Protein AF-0000000070746312 (afdb_homodimer)

Sequence (312 aa):
YSYKDELLARIMAKLHENNPELTDRKRHTMKPPQLMRVGTKKTLWVNFQEICQMMHRSPEHVLQFTLAELGTEGSIDGNQRLVIRGRYVPKYIESLLRKYITEYVSCQMCRSPNTTLTRDSVSRLYFVHCQDCGSSRSVAAIRSGFHAATRADRRAYSYKDELLARIMAKLHENNPELTDRKRHTMKPPQLMRVGTKKTLWVNFQEICQMMHRSPEHVLQFTLAELGTEGSIDGNQRLVIRGRYVPKYIESLLRKYITEYVSCQMCRSPNTTLTRDSVSRLYFVHCQDCGSSRSVAAIRSGFHAATRADRRA

Nearest PDB structures (foldseek):
  8ppl-assembly1_Is  TM=7.840E-01  e=1.579E-18  Homo sapiens
  6zp4-assembly1_4  TM=8.444E-01  e=9.970E-16  Homo sapiens
  8pj1-assembly1_s  TM=7.836E-01  e=1.935E-15  Homo sapiens
  7a09-assembly1_4  TM=8.400E-01  e=2.261E-13  Homo sapiens
  6sw9-assembly1_8  TM=8.353E-01  e=2.609E-10  Saccharolobus solfataricus P2

InterPro domains:
  IPR002735 Translation initiation factor IF2/IF5 domain [PF01873] (23-135)
  IPR002735 Translation initiation factor IF2/IF5 domain [SM00653] (25-136)
  IPR016189 Translation initiation factor IF2/IF5, N-terminal [SSF100966] (5-107)
  IPR016190 Translation initiation factor IF2/IF5, zinc-binding [SSF75689] (104-141)
  IPR045196 Translation initiation factor IF2/IF5 [PTHR23001] (5-150)

Secondary structure (DSSP, 8-state):
--HHHHHHHHHHHHHHHHSGGGG------PPPPPEEEETTTEEEETTHHHHHHHHT--HHHHHHHHHHHHT--EEE-TTSPEEEES---HHHHHHHHHHHIIIIIS-TTT--S-EEEEE-TTT--EEEEETTT--EEEE-----------HHHHH-/-HHHHHHHHHHHHHHHHHSGGGG------PPPPPEEEETTTEEEETTHHHHHHHHT--HHHHHHHHHHHHT--EEE-TTSPEEEES---HHHHHHHHHHHIIIIIS-TTT--S-EEEEE-TTT--EEEEETTT--EEEE-----------HHHHH-

Radius of gyration: 25.33 Å; Cα contacts (8 Å, |Δi|>4): 454; chains: 2; bounding box: 38×95×46 Å

Foldseek 3Di:
DPPVVVVVVVVVVVLCVVVVVLPVPPPPDQDFFDWDDDPDWKIKGQCLVVRCVVLVHDSVQVQLQVCLVVVWDWDQDPNRIIMTTGDDDRVVVRVSVVVCCVQAAADPNRRDSQWHWDQDPPVRWIKIAHPPPGDIDTGDDRDRPPPPCPPVNVVD/DVVVVVVVVVVVVVLCVVVVVLPVPPPPDQDFFDWDDDPDWKIKGQCLVVRCVVLVHDSVQLQLQVCLVVVFDWDQDPNRIIMTTGDDDRVVVRVSVVVCCVQAAADPNSRDRQWHWDQDPPVRWIKIAHPPPGDIDTGDDRDRPDPPCPPVNVVD

Structure (mmCIF, N/CA/C/O backbone):
data_AF-0000000070746312-model_v1
#
loop_
_entity.id
_entity.type
_entity.pdbx_description
1 polymer 'Translation initiation factor IF2/IF5 domain-containing protein'
#
loop_
_atom_site.group_PDB
_atom_site.id
_atom_site.type_symbol
_atom_site.label_atom_id
_atom_site.label_alt_id
_atom_site.label_comp_id
_atom_site.label_asym_id
_atom_site.label_entity_id
_atom_site.label_seq_id
_atom_site.pdbx_PDB_ins_code
_atom_site.Cartn_x
_atom_site.Cartn_y
_atom_site.Cartn_z
_atom_site.occupancy
_atom_site.B_iso_or_equiv
_atom_site.auth_seq_id
_atom_site.auth_comp_id
_atom_site.auth_asym_id
_atom_site.auth_atom_id
_atom_site.pdbx_PDB_model_num
ATOM 1 N N . TYR A 1 1 ? -21.625 -11.344 -8.281 1 33 1 TYR A N 1
ATOM 2 C CA . TYR A 1 1 ? -20.484 -11.156 -9.164 1 33 1 TYR A CA 1
ATOM 3 C C . TYR A 1 1 ? -20.094 -9.688 -9.25 1 33 1 TYR A C 1
ATOM 5 O O . TYR A 1 1 ? -18.984 -9.359 -9.672 1 33 1 TYR A O 1
ATOM 13 N N . SER A 1 2 ? -21.109 -8.711 -9.18 1 38.47 2 SER A N 1
ATOM 14 C CA . SER A 1 2 ? -21.172 -7.305 -9.578 1 38.47 2 SER A CA 1
ATOM 15 C C . SER A 1 2 ? -20.547 -6.402 -8.531 1 38.47 2 SER A C 1
ATOM 17 O O . SER A 1 2 ? -19.906 -5.398 -8.867 1 38.47 2 SER A O 1
ATOM 19 N N . TYR A 1 3 ? -20.859 -6.758 -7.344 1 38.38 3 TYR A N 1
ATOM 20 C CA . TYR A 1 3 ? -20.562 -5.824 -6.262 1 38.38 3 TYR A CA 1
ATOM 21 C C . TYR A 1 3 ? -19.062 -5.676 -6.066 1 38.38 3 TYR A C 1
ATOM 23 O O . TYR A 1 3 ? -18.562 -4.566 -5.859 1 38.38 3 TYR A O 1
ATOM 31 N N . LYS A 1 4 ? -18.344 -6.793 -6.18 1 39.34 4 LYS A N 1
ATOM 32 C CA . LYS A 1 4 ? -16.891 -6.738 -6.047 1 39.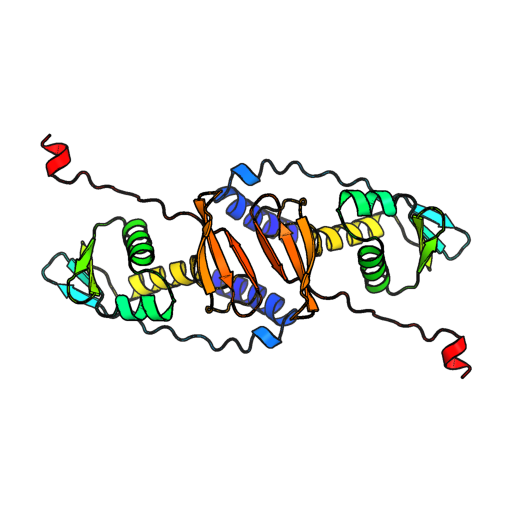34 4 LYS A CA 1
ATOM 33 C C . LYS A 1 4 ? -16.266 -5.895 -7.152 1 39.34 4 LYS A C 1
ATOM 35 O O . LYS A 1 4 ? -15.32 -5.152 -6.914 1 39.34 4 LYS A O 1
ATOM 40 N N . ASP A 1 5 ? -16.781 -5.996 -8.273 1 42.16 5 ASP A N 1
ATOM 41 C CA . ASP A 1 5 ? -16.297 -5.199 -9.391 1 42.16 5 ASP A CA 1
ATOM 42 C C . ASP A 1 5 ? -16.578 -3.713 -9.172 1 42.16 5 ASP A C 1
ATOM 44 O O . ASP A 1 5 ? -15.758 -2.863 -9.531 1 42.16 5 ASP A O 1
ATOM 48 N N . GLU A 1 6 ? -17.719 -3.457 -8.609 1 44.12 6 GLU A N 1
ATOM 49 C CA . GLU A 1 6 ? -18.094 -2.064 -8.383 1 44.12 6 GLU A CA 1
ATOM 50 C C . GLU A 1 6 ? -17.25 -1.429 -7.289 1 44.12 6 GLU A C 1
ATOM 52 O O . GLU A 1 6 ? -16.828 -0.275 -7.414 1 44.12 6 GLU A O 1
ATOM 57 N N . LEU A 1 7 ? -16.969 -2.211 -6.277 1 38.38 7 LEU A N 1
ATOM 58 C CA . LEU A 1 7 ? -16.141 -1.692 -5.195 1 38.38 7 LEU A CA 1
ATOM 59 C C . LEU A 1 7 ? -14.688 -1.523 -5.656 1 38.38 7 LEU A C 1
ATOM 61 O O . LEU A 1 7 ? -14.055 -0.513 -5.352 1 38.38 7 LEU A O 1
ATOM 65 N N . LEU A 1 8 ? -14.188 -2.393 -6.379 1 41.19 8 LEU A N 1
ATOM 66 C CA . LEU A 1 8 ? -12.875 -2.24 -6.988 1 41.19 8 LEU A CA 1
ATOM 67 C C . LEU A 1 8 ? -12.852 -1.054 -7.949 1 41.19 8 LEU A C 1
ATOM 69 O O . LEU A 1 8 ? -11.891 -0.279 -7.961 1 41.19 8 LEU A O 1
ATOM 73 N N . ALA A 1 9 ? -13.953 -0.945 -8.695 1 43.91 9 ALA A N 1
ATOM 74 C CA . ALA A 1 9 ? -14.039 0.198 -9.602 1 43.91 9 ALA A CA 1
ATOM 75 C C . ALA A 1 9 ? -14.07 1.512 -8.82 1 43.91 9 ALA A C 1
ATOM 77 O O . ALA A 1 9 ? -13.453 2.496 -9.234 1 43.91 9 ALA A O 1
ATOM 78 N N . ARG A 1 10 ? -14.711 1.534 -7.703 1 43.06 10 ARG A N 1
ATOM 79 C CA . ARG A 1 10 ? -14.773 2.756 -6.91 1 43.06 10 ARG A CA 1
ATOM 80 C C . ARG A 1 10 ? -13.438 3.035 -6.227 1 43.06 10 ARG A C 1
ATOM 82 O O . ARG A 1 10 ? -12.992 4.184 -6.168 1 43.06 10 ARG A O 1
ATOM 89 N N . ILE A 1 11 ? -12.797 2.041 -5.773 1 40.75 11 ILE A N 1
ATOM 90 C CA . ILE A 1 11 ? -11.461 2.215 -5.199 1 40.75 11 ILE A CA 1
ATOM 91 C C . ILE A 1 11 ? -10.477 2.613 -6.293 1 40.75 11 ILE A C 1
ATOM 93 O O . ILE A 1 11 ? -9.672 3.529 -6.105 1 40.75 11 ILE A O 1
ATOM 97 N N . MET A 1 12 ? -10.672 2 -7.41 1 40.97 12 MET A N 1
ATOM 98 C CA . MET A 1 12 ? -9.836 2.395 -8.539 1 40.97 12 MET A CA 1
ATOM 99 C C . MET A 1 12 ? -10.141 3.826 -8.969 1 40.97 12 MET A C 1
ATOM 101 O O . MET A 1 12 ? -9.227 4.582 -9.312 1 40.97 12 MET A O 1
ATOM 105 N N . ALA A 1 13 ? -11.344 4.125 -9.039 1 42.66 13 ALA A N 1
ATOM 106 C CA . ALA A 1 13 ? -11.742 5.477 -9.414 1 42.66 13 ALA A CA 1
ATOM 107 C C . ALA A 1 13 ? -11.195 6.504 -8.422 1 42.66 13 ALA A C 1
ATOM 109 O O . ALA A 1 13 ? -10.703 7.559 -8.82 1 42.66 13 ALA A O 1
ATOM 110 N N . LYS A 1 14 ? -11.273 6.262 -7.164 1 44.06 14 LYS A N 1
ATOM 111 C CA . LYS A 1 14 ? -10.734 7.191 -6.176 1 44.06 14 LYS A CA 1
ATOM 112 C C . LYS A 1 14 ? -9.211 7.215 -6.23 1 44.06 14 LYS A C 1
ATOM 114 O O . LYS A 1 14 ? -8.594 8.273 -6.078 1 44.06 14 LYS A O 1
ATOM 119 N N . LEU A 1 15 ? -8.555 6.086 -6.418 1 42.22 15 LEU A N 1
ATOM 120 C CA . LEU A 1 15 ? -7.113 6.035 -6.645 1 42.22 15 LEU A CA 1
ATOM 121 C C . LEU A 1 15 ? -6.738 6.754 -7.938 1 42.22 15 LEU A C 1
ATOM 123 O O . LEU A 1 15 ? -5.73 7.461 -7.992 1 42.22 15 LEU A O 1
ATOM 127 N N . HIS A 1 16 ? -7.566 6.555 -9.023 1 45.06 16 HIS A N 1
ATOM 128 C CA . HIS A 1 16 ? -7.391 7.305 -10.266 1 45.06 16 HIS A CA 1
ATOM 129 C C . HIS A 1 16 ? -7.602 8.797 -10.039 1 45.06 16 HIS A C 1
ATOM 131 O O . HIS A 1 16 ? -6.945 9.625 -10.68 1 45.06 16 HIS A O 1
ATOM 137 N N . GLU A 1 17 ? -8.5 9.078 -9.32 1 44.09 17 GLU A N 1
ATOM 138 C CA . GLU A 1 17 ? -8.742 10.492 -9.062 1 44.09 17 GLU A CA 1
ATOM 139 C C . GLU A 1 17 ? -7.547 11.133 -8.367 1 44.09 17 GLU A C 1
ATOM 141 O O . GLU A 1 17 ? -7.191 12.281 -8.664 1 44.09 17 GLU A O 1
ATOM 146 N N . ASN A 1 18 ? -6.918 10.469 -7.469 1 42.78 18 ASN A N 1
ATOM 147 C CA . ASN A 1 18 ? -5.805 11.102 -6.766 1 42.78 18 ASN A CA 1
ATOM 148 C C . ASN A 1 18 ? -4.504 10.984 -7.555 1 42.78 18 ASN A C 1
ATOM 150 O O . ASN A 1 18 ? -3.537 11.695 -7.281 1 42.78 18 ASN A O 1
ATOM 154 N N . ASN A 1 19 ? -4.289 9.914 -8.422 1 42.12 19 ASN A N 1
ATOM 155 C CA . ASN A 1 19 ? -3.18 9.836 -9.367 1 42.12 19 ASN A CA 1
ATOM 156 C C . ASN A 1 19 ? -3.666 9.523 -10.781 1 42.12 19 ASN A C 1
ATOM 158 O O . ASN A 1 19 ? -3.697 8.367 -11.188 1 42.12 19 ASN A O 1
ATOM 162 N N . PRO A 1 20 ? -4.371 10.461 -11.406 1 43.06 20 PRO A N 1
ATOM 163 C CA . PRO A 1 20 ? -4.91 10.297 -12.758 1 43.06 20 PRO A CA 1
ATOM 164 C C . PRO A 1 20 ? -3.896 9.695 -13.727 1 43.06 20 PRO A C 1
ATOM 166 O O . PRO A 1 20 ? -4.277 8.977 -14.656 1 43.06 20 PRO A O 1
ATOM 169 N N . GLU A 1 21 ? -2.674 10.141 -13.672 1 43 21 GLU A N 1
ATOM 170 C CA . GLU A 1 21 ? -1.729 9.695 -14.688 1 43 21 GLU A CA 1
ATOM 171 C C . GLU A 1 21 ? -1.578 8.18 -14.672 1 43 21 GLU A C 1
ATOM 173 O O . GLU A 1 21 ? -1.138 7.578 -15.656 1 43 21 GLU A O 1
ATOM 178 N N . LEU A 1 22 ? -1.875 7.652 -13.617 1 43.31 22 LEU A N 1
ATOM 179 C CA . LEU A 1 22 ? -1.641 6.215 -13.531 1 43.31 22 LEU A CA 1
ATOM 180 C C . LEU A 1 22 ? -2.771 5.441 -14.203 1 43.31 22 LEU A C 1
ATOM 182 O O . LEU A 1 22 ? -2.67 4.23 -14.398 1 43.31 22 LEU A O 1
ATOM 186 N N . THR A 1 23 ? -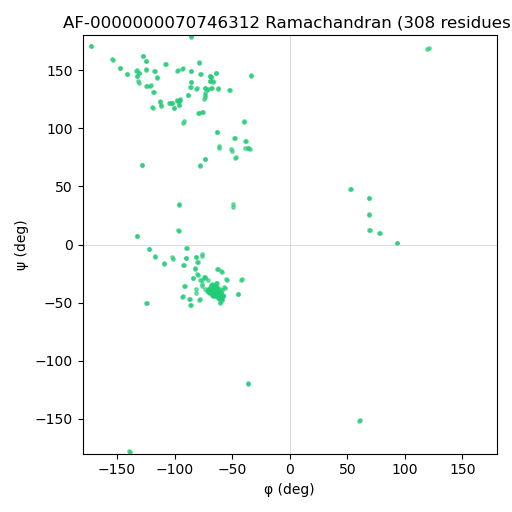3.854 6.094 -14.453 1 41.44 23 THR A N 1
ATOM 187 C CA . THR A 1 23 ? -4.992 5.344 -14.977 1 41.44 23 THR A CA 1
ATOM 188 C C . THR A 1 23 ? -4.797 5.02 -16.453 1 41.44 23 THR A C 1
ATOM 190 O O . THR A 1 23 ? -5.625 4.34 -17.062 1 41.44 23 THR A O 1
ATOM 193 N N . ASP A 1 24 ? -4.082 5.91 -17.141 1 42.91 24 ASP A N 1
ATOM 194 C CA . ASP A 1 24 ? -4.027 5.348 -18.484 1 42.91 24 ASP A CA 1
ATOM 195 C C . ASP A 1 24 ? -3.596 3.885 -18.453 1 42.91 24 ASP A C 1
ATOM 197 O O . ASP A 1 24 ? -2.422 3.572 -18.672 1 42.91 24 ASP A O 1
ATOM 201 N N . ARG A 1 25 ? -3.977 3.254 -17.406 1 46.66 25 ARG A N 1
ATOM 202 C CA . ARG A 1 25 ? -3.602 1.864 -17.156 1 46.66 25 ARG A CA 1
ATOM 203 C C . ARG A 1 25 ? -3.916 0.991 -18.375 1 46.66 25 ARG A C 1
ATOM 205 O O . ARG A 1 25 ? -5.078 0.847 -18.75 1 46.66 25 ARG A O 1
ATOM 212 N N . LYS A 1 26 ? -3.051 0.974 -19.344 1 45.09 26 LYS A N 1
ATOM 213 C CA . LYS A 1 26 ? -3.123 -0.062 -20.375 1 45.09 26 LYS A CA 1
ATOM 214 C C . LYS A 1 26 ? -3.5 -1.411 -19.766 1 45.09 26 LYS A C 1
ATOM 216 O O . LYS A 1 26 ? -2.842 -1.887 -18.844 1 45.09 26 LYS A O 1
ATOM 221 N N . ARG A 1 27 ? -4.75 -1.611 -19.719 1 52.25 27 ARG A N 1
ATOM 222 C CA . ARG A 1 27 ? -5.191 -2.947 -19.344 1 52.25 27 ARG A CA 1
ATOM 223 C C . ARG A 1 27 ? -4.246 -4.016 -19.875 1 52.25 27 ARG A C 1
ATOM 225 O O . ARG A 1 27 ? -4.066 -4.137 -21.094 1 52.25 27 ARG A O 1
ATOM 232 N N . HIS A 1 28 ? -3.199 -4.238 -19.203 1 58.47 28 HIS A N 1
ATOM 233 C CA . HIS A 1 28 ? -2.342 -5.344 -19.625 1 58.47 28 HIS A CA 1
ATOM 234 C C . HIS A 1 28 ? -3.156 -6.605 -19.875 1 58.47 28 HIS A C 1
ATOM 236 O O . HIS A 1 28 ? -3.848 -7.094 -18.969 1 58.47 28 HIS A O 1
ATOM 242 N N . THR A 1 29 ? -3.521 -6.688 -21.062 1 66.69 29 THR A N 1
ATOM 243 C CA . THR A 1 29 ? -4.238 -7.871 -21.531 1 66.69 29 THR A CA 1
ATOM 244 C C . THR A 1 29 ? -3.359 -9.117 -21.422 1 66.69 29 THR A C 1
ATOM 246 O O . THR A 1 29 ? -2.246 -9.141 -21.938 1 66.69 29 THR A O 1
ATOM 249 N N . MET A 1 30 ? -3.531 -9.914 -20.297 1 76.38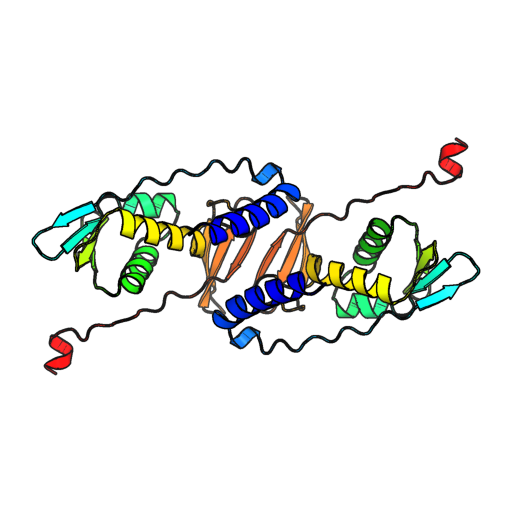 30 MET A N 1
ATOM 250 C CA . MET A 1 30 ? -2.816 -11.18 -20.188 1 76.38 30 MET A CA 1
ATOM 251 C C . MET A 1 30 ? -3.414 -12.234 -21.109 1 76.38 30 MET A C 1
ATOM 253 O O . MET A 1 30 ? -4.629 -12.289 -21.297 1 76.38 30 MET A O 1
ATOM 257 N N . LYS A 1 31 ? -2.557 -12.898 -21.891 1 84.38 31 LYS A N 1
ATOM 258 C CA . LYS A 1 31 ? -2.979 -14.023 -22.719 1 84.38 31 LYS A CA 1
ATOM 259 C C . LYS A 1 31 ? -3.713 -15.07 -21.891 1 84.38 31 LYS A C 1
ATOM 261 O O . LYS A 1 31 ? -3.305 -15.375 -20.766 1 84.38 31 LYS A O 1
ATOM 266 N N . PRO A 1 32 ? -4.766 -15.484 -22.375 1 90.88 32 PRO A N 1
ATOM 267 C CA . PRO A 1 32 ? -5.484 -16.516 -21.641 1 90.88 32 PRO A CA 1
ATOM 268 C C . PRO A 1 32 ? -4.695 -17.828 -21.531 1 90.88 32 PRO A C 1
ATOM 270 O O . PRO A 1 32 ? -3.943 -18.172 -22.453 1 90.88 32 PRO A O 1
ATOM 273 N N . PRO A 1 33 ? -4.891 -18.516 -20.438 1 95.5 33 PRO A N 1
ATOM 274 C CA . PRO A 1 33 ? -4.238 -19.828 -20.328 1 95.5 33 PRO A CA 1
ATOM 275 C C . PRO A 1 33 ? -4.707 -20.812 -21.391 1 95.5 33 PRO A C 1
ATOM 277 O O . PRO A 1 33 ? -5.895 -20.844 -21.719 1 95.5 33 PRO A O 1
ATOM 280 N N . GLN A 1 34 ? -3.764 -21.453 -21.953 1 96.94 34 GLN A N 1
ATOM 281 C CA . GLN A 1 34 ? -4.043 -22.516 -22.922 1 96.94 34 GLN A CA 1
ATOM 282 C C . GLN A 1 34 ? -3.904 -23.891 -22.281 1 96.94 34 GLN A C 1
ATOM 284 O O . GLN A 1 34 ? -2.807 -24.297 -21.891 1 96.94 34 GLN A O 1
ATOM 289 N N . LEU A 1 35 ? -5.035 -24.594 -22.266 1 97.38 35 LEU A N 1
ATOM 290 C CA . LEU A 1 35 ? -5.047 -25.891 -21.594 1 97.38 35 LEU A CA 1
ATOM 291 C C . LEU A 1 35 ? -5.293 -27.031 -22.578 1 97.38 35 LEU A C 1
ATOM 293 O O . LEU A 1 35 ? -6.012 -26.844 -23.562 1 97.38 35 LEU A O 1
ATOM 297 N N . MET A 1 36 ? -4.66 -28.109 -22.344 1 96.62 36 MET A N 1
ATOM 298 C CA . MET A 1 36 ? -4.879 -29.359 -23.062 1 96.62 36 MET A CA 1
ATOM 299 C C . MET A 1 36 ? -5.047 -30.531 -22.109 1 96.62 36 MET A C 1
ATOM 301 O O . MET A 1 36 ? -4.355 -30.594 -21.094 1 96.62 36 MET A O 1
ATOM 305 N N . ARG A 1 37 ? -5.977 -31.344 -22.484 1 94.75 37 ARG A N 1
ATOM 306 C CA . ARG A 1 37 ? -6.141 -32.531 -21.672 1 94.75 37 ARG A CA 1
ATOM 307 C C . ARG A 1 37 ? -5.098 -33.594 -22.047 1 94.75 37 ARG A C 1
ATOM 309 O O . ARG A 1 37 ? -4.801 -33.781 -23.219 1 94.75 37 ARG A O 1
ATOM 316 N N . VAL A 1 38 ? -4.539 -34.125 -20.969 1 92.88 38 VAL A N 1
ATOM 317 C CA . VAL A 1 38 ? -3.607 -35.219 -21.156 1 92.88 38 VAL A CA 1
ATOM 318 C C . VAL A 1 38 ? -4.129 -36.469 -20.438 1 92.88 38 VAL A C 1
ATOM 320 O O . VAL A 1 38 ? -4.207 -36.5 -19.203 1 92.88 38 VAL A O 1
ATOM 323 N N . GLY A 1 39 ? -4.367 -37.469 -21.25 1 91.5 39 GLY A N 1
ATOM 324 C CA . GLY A 1 39 ? -4.973 -38.625 -20.625 1 91.5 39 GLY A CA 1
ATOM 325 C C . GLY A 1 39 ? -6.32 -38.344 -20 1 91.5 39 GLY A C 1
ATOM 326 O O . GLY A 1 39 ? -7.086 -37.531 -20.5 1 91.5 39 GLY A O 1
ATOM 327 N N . THR A 1 40 ? -6.719 -39.125 -18.875 1 90.5 40 THR A N 1
ATOM 328 C CA . THR A 1 40 ? -8.047 -39.031 -18.281 1 90.5 40 THR A CA 1
ATOM 329 C C . THR A 1 40 ? -7.992 -38.188 -17 1 90.5 40 THR A C 1
ATOM 331 O O . THR A 1 40 ? -9.016 -37.688 -16.547 1 90.5 40 THR A O 1
ATOM 334 N N . LYS A 1 41 ? -6.699 -37.938 -16.531 1 94.81 41 LYS A N 1
ATOM 335 C CA . LYS A 1 41 ? -6.699 -37.438 -15.172 1 94.81 41 LYS A CA 1
ATOM 336 C C . LYS A 1 41 ? -5.785 -36.219 -15.047 1 94.81 41 LYS A C 1
ATOM 338 O O . LYS A 1 41 ? -5.496 -35.75 -13.938 1 94.81 41 LYS A O 1
ATOM 343 N N . LYS A 1 42 ? -5.293 -35.75 -16.219 1 97.06 42 LYS A N 1
ATOM 344 C CA . LYS A 1 42 ? -4.328 -34.656 -16.094 1 97.06 42 LYS A CA 1
ATOM 345 C C . LYS A 1 42 ? -4.656 -33.5 -17.062 1 97.06 42 LYS A C 1
ATOM 347 O O . LYS A 1 42 ? -5.219 -33.75 -18.125 1 97.06 42 LYS A O 1
ATOM 352 N N . THR A 1 43 ? -4.32 -32.312 -16.688 1 97.88 43 THR A N 1
ATOM 353 C CA . THR A 1 43 ? -4.453 -31.125 -17.5 1 97.88 43 THR A CA 1
ATOM 354 C C . THR A 1 43 ? -3.088 -30.484 -17.75 1 97.88 43 THR A C 1
ATOM 356 O O . THR A 1 43 ? -2.268 -30.391 -16.844 1 97.88 43 THR A O 1
ATOM 359 N N . LEU A 1 44 ? -2.906 -30.203 -19 1 98.12 44 LEU A N 1
ATOM 360 C CA . LEU A 1 44 ? -1.659 -29.562 -19.406 1 98.12 44 LEU A CA 1
ATOM 361 C C . LEU A 1 44 ? -1.865 -28.062 -19.641 1 98.12 44 LEU A C 1
ATOM 363 O O . LEU A 1 44 ? -2.738 -27.672 -20.422 1 98.12 44 LEU A O 1
ATOM 367 N N . TRP A 1 45 ? -1.11 -27.266 -18.906 1 98.38 45 TRP A N 1
ATOM 368 C CA . TRP A 1 45 ? -1.039 -25.828 -19.156 1 98.38 45 TRP A CA 1
ATOM 369 C C . TRP A 1 45 ? 0.122 -25.484 -20.094 1 98.38 45 TRP A C 1
ATOM 371 O O . TRP A 1 45 ? 1.271 -25.406 -19.656 1 98.38 45 TRP A O 1
ATOM 381 N N . VAL A 1 46 ? -0.195 -25.188 -21.328 1 97.94 46 VAL A N 1
ATOM 382 C CA . VAL A 1 46 ? 0.77 -25.172 -22.422 1 97.94 46 VAL A CA 1
ATOM 383 C C . VAL A 1 46 ? 1.6 -23.891 -22.359 1 97.94 46 VAL A C 1
ATOM 385 O O . VAL A 1 46 ? 2.826 -23.938 -22.484 1 97.94 46 VAL A O 1
ATOM 388 N N . ASN A 1 47 ? 0.943 -22.781 -22.188 1 97.31 47 ASN A N 1
ATOM 389 C CA . ASN A 1 47 ? 1.665 -21.5 -22.219 1 97.31 47 ASN A CA 1
ATOM 390 C C . ASN A 1 47 ? 2.027 -21.031 -20.828 1 97.31 47 ASN A C 1
ATOM 392 O O . ASN A 1 47 ? 2.029 -19.828 -20.562 1 97.31 47 ASN A O 1
ATOM 396 N N . PHE A 1 48 ? 2.316 -21.922 -19.922 1 98.19 48 PHE A N 1
ATOM 397 C CA . PHE A 1 48 ? 2.65 -21.625 -18.531 1 98.19 48 PHE A CA 1
ATOM 398 C C . PHE A 1 48 ? 3.893 -20.75 -18.438 1 98.19 48 PHE A C 1
ATOM 400 O O . PHE A 1 48 ? 3.861 -19.688 -17.828 1 98.19 48 PHE A O 1
ATOM 407 N N . GLN A 1 49 ? 4.887 -21.109 -19.078 1 98.12 49 GLN A N 1
ATOM 408 C CA . GLN A 1 49 ? 6.156 -20.391 -19.016 1 98.12 49 GLN A CA 1
ATOM 409 C C . GLN A 1 49 ? 6.023 -18.984 -19.609 1 98.12 49 GLN A C 1
ATOM 411 O O . GLN A 1 49 ? 6.598 -18.031 -19.094 1 98.12 49 GLN A O 1
ATOM 416 N N . GLU A 1 50 ? 5.355 -18.922 -20.656 1 96.56 50 GLU A N 1
ATOM 417 C CA . GLU A 1 50 ? 5.141 -17.625 -21.297 1 96.56 50 GLU A CA 1
ATOM 418 C C . GLU A 1 50 ? 4.461 -16.641 -20.344 1 96.56 50 GLU A C 1
ATOM 420 O O . GLU A 1 50 ? 4.871 -15.492 -20.25 1 96.56 50 GLU A O 1
ATOM 425 N N . ILE A 1 51 ? 3.492 -17.156 -19.688 1 96.81 51 ILE A N 1
ATOM 426 C CA . ILE A 1 51 ? 2.738 -16.328 -18.75 1 96.81 51 ILE A CA 1
ATOM 427 C C . ILE A 1 51 ? 3.633 -15.922 -17.578 1 96.81 51 ILE A C 1
ATOM 429 O O . ILE A 1 51 ? 3.625 -14.758 -17.156 1 96.81 51 ILE A O 1
ATOM 433 N N . CYS A 1 52 ? 4.414 -16.812 -17.078 1 97.44 52 CYS A N 1
ATOM 434 C CA . CYS A 1 52 ? 5.34 -16.5 -16 1 97.44 52 CYS A CA 1
ATOM 435 C C . CYS A 1 52 ? 6.324 -15.414 -16.422 1 97.44 52 CYS A C 1
ATOM 437 O O . CYS A 1 52 ? 6.594 -14.484 -15.664 1 97.44 52 CYS A O 1
ATOM 439 N N . GLN A 1 53 ? 6.816 -15.492 -17.609 1 96.19 53 GLN A N 1
ATOM 440 C CA . GLN A 1 53 ? 7.777 -14.531 -18.125 1 96.19 53 GLN A CA 1
ATOM 441 C C . GLN A 1 53 ? 7.145 -13.148 -18.281 1 96.19 53 GLN A C 1
ATOM 443 O O . GLN A 1 53 ? 7.762 -12.133 -17.938 1 96.19 53 GLN A O 1
ATOM 448 N N . MET A 1 54 ? 5.965 -13.219 -18.719 1 94.44 54 MET A N 1
ATOM 449 C CA . MET A 1 54 ? 5.254 -11.953 -18.906 1 94.44 54 MET A CA 1
ATOM 450 C C . MET A 1 54 ? 5.062 -11.25 -17.562 1 94.44 54 MET A C 1
ATOM 452 O O . MET A 1 54 ? 5.09 -10.016 -17.5 1 94.44 54 MET A O 1
ATOM 456 N N . MET A 1 55 ? 4.906 -12.078 -16.562 1 95.19 55 MET A N 1
ATOM 457 C CA . MET A 1 55 ? 4.664 -11.523 -15.242 1 95.19 55 MET A CA 1
ATOM 458 C C . MET A 1 55 ? 5.977 -11.273 -14.508 1 95.19 55 MET A C 1
ATOM 460 O O . MET A 1 55 ? 5.98 -10.75 -13.391 1 95.19 55 MET A O 1
ATOM 464 N N . HIS A 1 56 ? 7.07 -11.609 -15.055 1 96.06 56 HIS A N 1
ATOM 465 C CA . HIS A 1 56 ? 8.375 -11.523 -14.398 1 96.06 56 HIS A CA 1
ATOM 466 C C . HIS A 1 56 ? 8.359 -12.234 -13.047 1 96.06 56 HIS A C 1
ATOM 468 O O . HIS A 1 56 ? 8.758 -11.656 -12.031 1 96.06 56 HIS A O 1
ATOM 474 N N . ARG A 1 57 ? 7.812 -13.453 -13.125 1 97.62 57 ARG A N 1
ATOM 475 C CA . ARG A 1 57 ? 7.793 -14.281 -11.922 1 97.62 57 ARG A CA 1
ATOM 476 C C . ARG A 1 57 ? 8.453 -15.633 -12.172 1 97.62 57 ARG A C 1
ATOM 478 O O . ARG A 1 57 ? 8.445 -16.125 -13.297 1 97.62 57 ARG A O 1
ATOM 485 N N . SER A 1 58 ? 9.039 -16.234 -11.141 1 97.19 58 SER A N 1
ATOM 486 C CA . SER A 1 58 ? 9.602 -17.562 -11.258 1 97.19 58 SER A CA 1
ATOM 487 C C . SER A 1 58 ? 8.508 -18.609 -11.453 1 97.19 58 SER A C 1
ATOM 489 O O . SER A 1 58 ? 7.469 -18.562 -10.789 1 97.19 58 SER A O 1
ATOM 491 N N . PRO A 1 59 ? 8.688 -19.531 -12.391 1 98 59 PRO A N 1
ATOM 492 C CA . PRO A 1 59 ? 7.707 -20.594 -12.578 1 98 59 PRO A CA 1
ATOM 493 C C . PRO A 1 59 ? 7.438 -21.375 -11.297 1 98 59 PRO A C 1
ATOM 495 O O . PRO A 1 59 ? 6.312 -21.844 -11.07 1 98 59 PRO A O 1
ATOM 498 N N . GLU A 1 60 ? 8.438 -21.438 -10.484 1 96.31 60 GLU A N 1
ATOM 499 C CA . GLU A 1 60 ? 8.281 -22.188 -9.234 1 96.31 60 GLU A CA 1
ATOM 500 C C . GLU A 1 60 ? 7.254 -21.531 -8.32 1 96.31 60 GLU A C 1
ATOM 502 O O . GLU A 1 60 ? 6.43 -22.219 -7.715 1 96.31 60 GLU A O 1
ATOM 507 N N . HIS A 1 61 ? 7.32 -20.219 -8.227 1 96.94 61 HIS A N 1
ATOM 508 C CA . HIS A 1 61 ? 6.387 -19.516 -7.359 1 96.94 61 HIS A CA 1
ATOM 509 C C . HIS A 1 61 ? 4.957 -19.625 -7.879 1 96.94 61 HIS A C 1
ATOM 511 O O . HIS A 1 61 ? 4.027 -19.859 -7.102 1 96.94 61 HIS A O 1
ATOM 517 N N . VAL A 1 62 ? 4.789 -19.547 -9.164 1 97.69 62 VAL A N 1
ATOM 518 C CA . VAL A 1 62 ? 3.465 -19.641 -9.773 1 97.69 62 VAL A CA 1
ATOM 519 C C . VAL A 1 62 ? 2.934 -21.062 -9.648 1 97.69 62 VAL A C 1
ATOM 521 O O . VAL A 1 62 ? 1.751 -21.266 -9.359 1 97.69 62 VAL A O 1
ATOM 524 N N . LEU A 1 63 ? 3.803 -22.047 -9.844 1 97.69 63 LEU A N 1
ATOM 525 C CA . LEU A 1 63 ? 3.445 -23.453 -9.664 1 97.69 63 LEU A CA 1
ATOM 526 C C . LEU A 1 63 ? 2.959 -23.719 -8.242 1 97.69 63 LEU A C 1
ATOM 528 O O . LEU A 1 63 ? 1.893 -24.297 -8.047 1 97.69 63 LEU A O 1
ATOM 532 N N . GLN A 1 64 ? 3.742 -23.203 -7.324 1 96.31 64 GLN A N 1
ATOM 533 C CA . GLN A 1 64 ? 3.398 -23.422 -5.922 1 96.31 64 GLN A CA 1
ATOM 534 C C . GLN A 1 64 ? 2.025 -22.844 -5.594 1 96.31 64 GLN A C 1
ATOM 536 O O . GLN A 1 64 ? 1.213 -23.5 -4.934 1 96.31 64 GLN A O 1
ATOM 541 N N . PHE A 1 65 ? 1.871 -21.703 -6.047 1 97.12 65 PHE A N 1
ATOM 542 C CA . PHE A 1 65 ? 0.586 -21.047 -5.801 1 97.12 65 PHE A CA 1
ATOM 543 C C . PHE A 1 65 ? -0.547 -21.844 -6.449 1 97.12 65 PHE A C 1
ATOM 545 O O . PHE A 1 65 ? -1.582 -22.078 -5.82 1 97.12 65 PHE A O 1
ATOM 552 N N . THR A 1 66 ? -0.386 -22.266 -7.691 1 97.38 66 THR A N 1
ATOM 553 C CA . THR A 1 66 ? -1.401 -22.984 -8.453 1 97.38 66 THR A CA 1
ATOM 554 C C . THR A 1 66 ? -1.775 -24.281 -7.758 1 97.38 66 THR A C 1
ATOM 556 O O . THR A 1 66 ? -2.957 -24.578 -7.562 1 97.38 66 THR A O 1
ATOM 559 N N . LEU A 1 67 ? -0.799 -25.031 -7.324 1 96.19 67 LEU A N 1
ATOM 560 C CA . LEU A 1 67 ? -1.037 -26.328 -6.688 1 96.19 67 LEU A CA 1
ATOM 561 C C . LEU A 1 67 ? -1.69 -26.141 -5.324 1 96.19 67 LEU A C 1
ATOM 563 O O . LEU A 1 67 ? -2.572 -26.922 -4.945 1 96.19 67 LEU A O 1
ATOM 567 N N . ALA A 1 68 ? -1.247 -25.125 -4.645 1 96 68 ALA A N 1
ATOM 568 C CA . ALA A 1 68 ? -1.828 -24.844 -3.336 1 96 68 ALA A CA 1
ATOM 569 C C . ALA A 1 68 ? -3.301 -24.469 -3.457 1 96 68 ALA A C 1
ATOM 571 O O . ALA A 1 68 ? -4.137 -24.953 -2.682 1 96 68 ALA A O 1
ATOM 572 N N . GLU A 1 69 ? -3.574 -23.656 -4.414 1 95.25 69 GLU A N 1
ATOM 573 C CA . GLU A 1 69 ? -4.945 -23.188 -4.605 1 95.25 69 GLU A CA 1
ATOM 574 C C . GLU A 1 69 ? -5.848 -24.312 -5.086 1 95.25 69 GLU A C 1
ATOM 576 O O . GLU A 1 69 ? -6.996 -24.438 -4.648 1 95.25 69 GLU A O 1
ATOM 581 N N . LEU A 1 70 ? -5.348 -25.125 -5.93 1 94.81 70 LEU A N 1
ATOM 582 C CA . LEU A 1 70 ? -6.133 -26.219 -6.496 1 94.81 70 LEU A CA 1
ATOM 583 C C . LEU A 1 70 ? -6.156 -27.406 -5.555 1 94.81 70 LEU A C 1
ATOM 585 O O . LEU A 1 70 ? -7.012 -28.297 -5.684 1 94.81 70 LEU A O 1
ATOM 589 N N . GLY A 1 71 ? -5.207 -27.438 -4.695 1 94.25 71 GLY A N 1
ATOM 590 C CA . GLY A 1 71 ? -5.109 -28.562 -3.793 1 94.25 71 GLY A CA 1
ATOM 591 C C . GLY A 1 71 ? -4.715 -29.859 -4.492 1 94.25 71 GLY A C 1
ATOM 592 O O . GLY A 1 71 ? -5.312 -30.906 -4.254 1 94.25 71 GLY A O 1
ATOM 593 N N . THR A 1 72 ? -3.83 -29.766 -5.395 1 95.38 72 THR A N 1
ATOM 594 C CA . THR A 1 72 ? -3.436 -30.938 -6.176 1 95.38 72 THR A CA 1
ATOM 595 C C . THR A 1 72 ? -1.924 -30.953 -6.383 1 95.38 72 THR A C 1
ATOM 597 O O . THR A 1 72 ? -1.196 -30.172 -5.781 1 95.38 72 THR A O 1
ATOM 600 N N . GLU A 1 73 ? -1.483 -31.953 -7.09 1 95.38 73 GLU A N 1
ATOM 601 C CA . GLU A 1 73 ? -0.069 -32.094 -7.422 1 95.38 73 GLU A CA 1
ATOM 602 C C . GLU A 1 73 ? 0.184 -31.797 -8.898 1 95.38 73 GLU A C 1
ATOM 604 O O . GLU A 1 73 ? -0.732 -31.875 -9.719 1 95.38 73 GLU A O 1
ATOM 609 N N . GLY A 1 74 ? 1.388 -31.406 -9.156 1 96.44 74 GLY A N 1
ATOM 610 C CA . GLY A 1 74 ? 1.781 -31.109 -10.523 1 96.44 74 GLY A CA 1
ATOM 611 C C . GLY A 1 74 ? 3.268 -30.828 -10.664 1 96.44 74 GLY A C 1
ATOM 612 O O . GLY A 1 74 ? 4.008 -30.859 -9.68 1 96.44 74 GLY A O 1
ATOM 613 N N . SER A 1 75 ? 3.639 -30.75 -11.922 1 97.44 75 SER A N 1
ATOM 614 C CA . SER A 1 75 ? 5.043 -30.5 -12.227 1 97.44 75 SER A CA 1
ATOM 615 C C . SER A 1 75 ? 5.207 -29.828 -13.578 1 97.44 75 SER A C 1
ATOM 617 O O . SER A 1 75 ? 4.277 -29.828 -14.391 1 97.44 75 SER A O 1
ATOM 619 N N . ILE A 1 76 ? 6.312 -29.219 -13.703 1 97.75 76 ILE A N 1
ATOM 620 C CA . ILE A 1 76 ? 6.66 -28.625 -14.992 1 97.75 76 ILE A CA 1
ATOM 621 C C . ILE A 1 76 ? 7.379 -29.656 -15.852 1 97.75 76 ILE A C 1
ATOM 623 O O . ILE A 1 76 ? 8.328 -30.312 -15.398 1 97.75 76 ILE A O 1
ATOM 627 N N . ASP A 1 77 ? 6.965 -29.859 -17.016 1 96 77 ASP A N 1
ATOM 628 C CA . ASP A 1 77 ? 7.57 -30.875 -17.875 1 96 77 ASP A CA 1
ATOM 629 C C . ASP A 1 77 ? 8.781 -30.312 -18.609 1 96 77 ASP A C 1
ATOM 631 O O . ASP A 1 77 ? 9.18 -29.172 -18.391 1 96 77 ASP A O 1
ATOM 635 N N . GLY A 1 78 ? 9.453 -31.094 -19.406 1 94.5 78 GLY A N 1
ATOM 636 C CA . GLY A 1 78 ? 10.672 -30.734 -20.109 1 94.5 78 GLY A CA 1
ATOM 637 C C . GLY A 1 78 ? 10.477 -29.594 -21.094 1 94.5 78 GLY A C 1
ATOM 638 O O . GLY A 1 78 ? 11.43 -28.922 -21.469 1 94.5 78 GLY A O 1
ATOM 639 N N . ASN A 1 79 ? 9.234 -29.375 -21.516 1 96.12 79 ASN A N 1
ATOM 640 C CA . ASN A 1 79 ? 8.914 -28.312 -22.469 1 96.12 79 ASN A CA 1
ATOM 641 C C . ASN A 1 79 ? 8.43 -27.062 -21.75 1 96.12 79 ASN A C 1
ATOM 643 O O . ASN A 1 79 ? 7.805 -26.188 -22.359 1 96.12 79 ASN A O 1
ATOM 647 N N . GLN A 1 80 ? 8.57 -26.953 -20.438 1 97.19 80 GLN A N 1
ATOM 648 C CA . GLN A 1 80 ? 8.211 -25.812 -19.594 1 97.19 80 GLN A CA 1
ATOM 649 C C . GLN A 1 80 ? 6.699 -25.641 -19.516 1 97.19 80 GLN A C 1
ATOM 651 O O . GLN A 1 80 ? 6.207 -24.516 -19.344 1 97.19 80 GLN A O 1
ATOM 656 N N . ARG A 1 81 ? 6.039 -26.703 -19.703 1 97.94 81 ARG A N 1
ATOM 657 C CA . ARG A 1 81 ? 4.59 -26.734 -19.516 1 97.94 81 ARG A CA 1
ATOM 658 C C . ARG A 1 81 ? 4.227 -27.281 -18.141 1 97.94 81 ARG A C 1
ATOM 660 O O . ARG A 1 81 ? 4.961 -28.094 -17.578 1 97.94 81 ARG A O 1
ATOM 667 N N . LEU A 1 82 ? 3.125 -26.797 -17.641 1 98.44 82 LEU A N 1
ATOM 668 C CA . LEU A 1 82 ? 2.695 -27.234 -16.328 1 98.44 82 LEU A CA 1
ATOM 669 C C . LEU A 1 82 ? 1.676 -28.359 -16.438 1 98.44 82 LEU A C 1
ATOM 671 O O . LEU A 1 82 ? 0.624 -28.203 -17.062 1 98.44 82 LEU A O 1
ATOM 675 N N . VAL A 1 83 ? 2.051 -29.484 -15.852 1 98.12 83 VAL A N 1
ATOM 676 C CA . VAL A 1 83 ? 1.148 -30.641 -15.781 1 98.12 83 VAL A CA 1
ATOM 677 C C . VAL A 1 83 ? 0.466 -30.672 -14.422 1 98.12 83 VAL A C 1
ATOM 679 O O . VAL A 1 83 ? 1.136 -30.719 -13.383 1 98.12 83 VAL A O 1
ATOM 682 N N . ILE A 1 84 ? -0.82 -30.688 -14.438 1 97.5 84 ILE A N 1
ATOM 683 C CA . ILE A 1 84 ? -1.585 -30.672 -13.195 1 97.5 84 ILE A CA 1
ATOM 684 C C . ILE A 1 84 ? -2.484 -31.906 -13.133 1 97.5 84 ILE A C 1
ATOM 686 O O . ILE A 1 84 ? -3.123 -32.25 -14.125 1 97.5 84 ILE A O 1
ATOM 690 N N . ARG A 1 85 ? -2.488 -32.5 -11.938 1 97.25 85 ARG A N 1
ATOM 691 C CA . ARG A 1 85 ? -3.422 -33.594 -11.727 1 97.25 85 ARG A CA 1
ATOM 692 C C . ARG A 1 85 ? -4.852 -33.062 -11.594 1 97.25 85 ARG A C 1
ATOM 694 O O . ARG A 1 85 ? -5.113 -32.125 -10.844 1 97.25 85 ARG A O 1
ATOM 701 N N . GLY A 1 86 ? -5.68 -33.625 -12.398 1 96.31 86 GLY A N 1
ATOM 702 C CA . GLY A 1 86 ? -7.074 -33.219 -12.359 1 96.31 86 GLY A CA 1
ATOM 703 C C . GLY A 1 86 ? -7.562 -32.625 -13.68 1 96.31 86 GLY A C 1
ATOM 704 O O . GLY A 1 86 ? -6.77 -32.438 -14.602 1 96.31 86 GLY A O 1
ATOM 705 N N . ARG A 1 87 ? -8.82 -32.5 -13.727 1 95.88 87 ARG A N 1
ATOM 706 C CA . ARG A 1 87 ? -9.477 -31.891 -14.891 1 95.88 87 ARG A CA 1
ATOM 707 C C . ARG A 1 87 ? -9.93 -30.469 -14.586 1 95.88 87 ARG A C 1
ATOM 709 O O . ARG A 1 87 ? -10.719 -30.234 -13.664 1 95.88 87 ARG A O 1
ATOM 716 N N . TYR A 1 88 ? -9.375 -29.594 -15.438 1 96.12 88 TYR A N 1
ATOM 717 C CA . TYR A 1 88 ? -9.719 -28.188 -15.195 1 96.12 88 TYR A CA 1
ATOM 718 C C . TYR A 1 88 ? -10.133 -27.5 -16.484 1 96.12 88 TYR A C 1
ATOM 720 O O . TYR A 1 88 ? -9.578 -27.766 -17.547 1 96.12 88 TYR A O 1
ATOM 728 N N . VAL A 1 89 ? -11.047 -26.625 -16.328 1 93.25 89 VAL A N 1
ATOM 729 C CA . VAL A 1 89 ? -11.461 -25.797 -17.453 1 93.25 89 VAL A CA 1
ATOM 730 C C . VAL A 1 89 ? -10.664 -24.484 -17.453 1 93.25 89 VAL A C 1
ATOM 732 O O . VAL A 1 89 ? -10.258 -24 -16.406 1 93.25 89 VAL A O 1
ATOM 735 N N . PRO A 1 90 ? -10.461 -23.906 -18.609 1 94 90 PRO A N 1
ATOM 736 C CA . PRO A 1 90 ? -9.648 -22.703 -18.719 1 94 90 PRO A CA 1
ATOM 737 C C . PRO A 1 90 ? -10.156 -21.562 -17.828 1 94 90 PRO A C 1
ATOM 739 O O . PRO A 1 90 ? -9.359 -20.828 -17.234 1 94 90 PRO A O 1
ATOM 742 N N . LYS A 1 91 ? -11.414 -21.422 -17.703 1 93.81 91 LYS A N 1
ATOM 743 C CA . LYS A 1 91 ? -12 -20.328 -16.922 1 93.81 91 LYS A CA 1
ATOM 744 C C . LYS A 1 91 ? -11.531 -20.375 -15.469 1 93.81 91 LYS A C 1
ATOM 746 O O . LYS A 1 91 ? -11.305 -19.344 -14.844 1 93.81 91 LYS A O 1
ATOM 751 N N . TYR A 1 92 ? -11.438 -21.516 -14.961 1 95.5 92 TYR A N 1
ATOM 752 C CA . TYR A 1 92 ? -11.008 -21.688 -13.578 1 95.5 92 TYR A CA 1
ATOM 753 C C . TYR A 1 92 ? -9.555 -21.281 -13.406 1 95.5 92 TYR A C 1
ATOM 755 O O . TYR A 1 92 ? -9.203 -20.578 -12.453 1 95.5 92 TYR A O 1
ATOM 763 N N . ILE A 1 93 ? -8.742 -21.672 -14.32 1 96.75 93 ILE A N 1
ATOM 764 C CA . ILE A 1 93 ? -7.328 -21.328 -14.266 1 96.75 93 ILE A CA 1
ATOM 765 C C . ILE A 1 93 ? -7.152 -19.828 -14.492 1 96.75 93 ILE A C 1
ATOM 767 O O . ILE A 1 93 ? -6.266 -19.203 -13.898 1 96.75 93 ILE A O 1
ATOM 771 N N . GLU A 1 94 ? -7.957 -19.312 -15.281 1 94.81 94 GLU A N 1
ATOM 772 C CA . GLU A 1 94 ? -7.945 -17.875 -15.484 1 94.81 94 GLU A CA 1
ATOM 773 C C . GLU A 1 94 ? -8.25 -17.125 -14.18 1 94.81 94 GLU A C 1
ATOM 775 O O . GLU A 1 94 ? -7.59 -16.141 -13.859 1 94.81 94 GLU A O 1
ATOM 780 N N . SER A 1 95 ? -9.242 -17.594 -13.516 1 95.62 95 SER A N 1
ATOM 781 C CA . SER A 1 95 ? -9.594 -16.984 -12.234 1 95.62 95 SER A CA 1
ATOM 782 C C . SER A 1 95 ? -8.445 -17.094 -11.234 1 95.62 95 SER A C 1
ATOM 784 O O . SER A 1 95 ? -8.172 -16.156 -10.5 1 95.62 95 SER A O 1
ATOM 786 N N . LEU A 1 96 ? -7.832 -18.188 -11.227 1 96.38 96 LEU A N 1
ATOM 787 C CA . LEU A 1 96 ? -6.68 -18.422 -10.359 1 96.38 96 LEU A CA 1
ATOM 788 C C . LEU A 1 96 ? -5.539 -17.469 -10.719 1 96.38 96 LEU A C 1
ATOM 790 O O . LEU A 1 96 ? -4.906 -16.891 -9.836 1 96.38 96 LEU A O 1
ATOM 794 N N . LEU A 1 97 ? -5.34 -17.344 -12.008 1 96.25 97 LEU A N 1
ATOM 795 C CA . LEU A 1 97 ? -4.293 -16.438 -12.484 1 96.25 97 LEU A CA 1
ATOM 796 C C . LEU A 1 97 ? -4.59 -15 -12.102 1 96.25 97 LEU A C 1
ATOM 798 O O . LEU A 1 97 ? -3.684 -14.258 -11.703 1 96.25 97 LEU A O 1
ATOM 802 N N . ARG A 1 98 ? -5.762 -14.648 -12.133 1 94.31 98 ARG A N 1
ATOM 803 C CA . ARG A 1 98 ? -6.156 -13.305 -11.719 1 94.31 98 ARG A CA 1
ATOM 804 C C . ARG A 1 98 ? -5.863 -13.086 -10.234 1 94.31 98 ARG A C 1
ATOM 806 O O . ARG A 1 98 ? -5.367 -12.023 -9.852 1 94.31 98 ARG A O 1
ATOM 813 N N . LYS A 1 99 ? -6.199 -14.039 -9.508 1 95.88 99 LYS A N 1
ATOM 814 C CA . LYS A 1 99 ? -5.902 -13.977 -8.078 1 95.88 99 LYS A CA 1
ATOM 815 C C . LYS A 1 99 ? -4.402 -13.805 -7.836 1 95.88 99 LYS A C 1
ATOM 817 O O . LYS A 1 99 ? -3.992 -12.984 -7.012 1 95.88 99 LYS A O 1
ATOM 822 N N . TYR A 1 100 ? -3.67 -14.578 -8.578 1 96.88 100 TYR A N 1
ATOM 823 C CA . TYR A 1 100 ? -2.219 -14.5 -8.445 1 96.88 100 TYR A CA 1
ATOM 824 C C . TYR A 1 100 ? -1.711 -13.109 -8.828 1 96.88 100 TYR A C 1
ATOM 826 O O . TYR A 1 100 ? -0.878 -12.539 -8.125 1 96.88 100 TYR A O 1
ATOM 834 N N . ILE A 1 101 ? -2.176 -12.586 -9.898 1 96.31 101 ILE A N 1
ATOM 835 C CA . ILE A 1 101 ? -1.744 -11.289 -10.398 1 96.31 101 ILE A CA 1
ATOM 836 C C . ILE A 1 101 ? -2.104 -10.203 -9.391 1 96.31 101 ILE A C 1
ATOM 838 O O . ILE A 1 101 ? -1.281 -9.336 -9.078 1 96.31 101 ILE A O 1
ATOM 842 N N . THR A 1 102 ? -3.238 -10.352 -8.875 1 94.5 102 THR A N 1
ATOM 843 C CA . THR A 1 102 ? -3.703 -9.359 -7.902 1 94.5 102 THR A CA 1
ATOM 844 C C . THR A 1 102 ? -2.854 -9.406 -6.637 1 94.5 102 THR A C 1
ATOM 846 O O . THR A 1 102 ? -2.486 -8.359 -6.094 1 94.5 102 THR A O 1
ATOM 849 N N . GLU A 1 103 ? -2.441 -10.562 -6.293 1 95.5 103 GLU A N 1
ATOM 850 C CA . GLU A 1 103 ? -1.786 -10.734 -5 1 95.5 103 GLU A CA 1
ATOM 851 C C . GLU A 1 103 ? -0.274 -10.57 -5.121 1 95.5 103 GLU A C 1
ATOM 853 O O . GLU A 1 103 ? 0.363 -9.977 -4.242 1 95.5 103 GLU A O 1
ATOM 858 N N . TYR A 1 104 ? 0.263 -11.016 -6.215 1 97.5 104 TYR A N 1
ATOM 859 C CA . TYR A 1 104 ? 1.715 -11.148 -6.234 1 97.5 104 TYR A CA 1
ATOM 860 C C . TYR A 1 104 ? 2.324 -10.336 -7.371 1 97.5 104 TYR A C 1
ATOM 862 O O . TYR A 1 104 ? 3.547 -10.25 -7.5 1 97.5 104 TYR A O 1
ATOM 870 N N . VAL A 1 105 ? 1.512 -9.68 -8.242 1 97.5 105 VAL A N 1
ATOM 871 C CA . VAL A 1 105 ? 2.09 -9.031 -9.414 1 97.5 105 VAL A CA 1
ATOM 872 C C . VAL A 1 105 ? 1.685 -7.559 -9.438 1 97.5 105 VAL A C 1
ATOM 874 O O . VAL A 1 105 ? 2.543 -6.672 -9.461 1 97.5 105 VAL A O 1
ATOM 877 N N . SER A 1 106 ? 0.438 -7.277 -9.289 1 94.69 106 SER A N 1
ATOM 878 C CA . SER A 1 106 ? -0.06 -5.918 -9.453 1 94.69 106 SER A CA 1
ATOM 879 C C . SER A 1 106 ? 0.339 -5.035 -8.273 1 94.69 106 SER A C 1
ATOM 881 O O . SER A 1 106 ? 0.216 -5.445 -7.113 1 94.69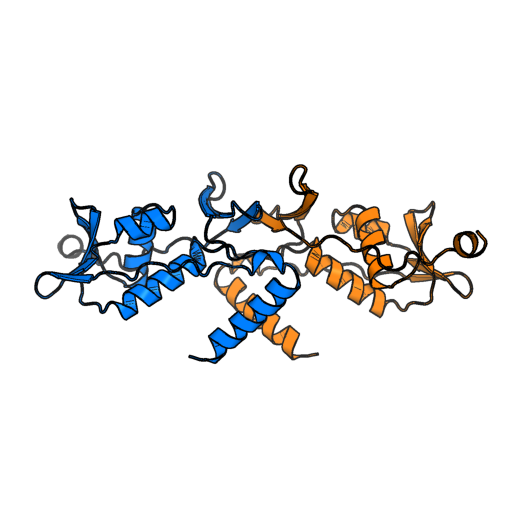 106 SER A O 1
ATOM 883 N N . CYS A 1 107 ? 0.784 -3.9 -8.602 1 94.44 107 CYS A N 1
ATOM 884 C CA . CYS A 1 107 ? 1.044 -2.906 -7.57 1 94.44 107 CYS A CA 1
ATOM 885 C C . CYS A 1 107 ? -0.251 -2.459 -6.902 1 94.44 107 CYS A C 1
ATOM 887 O O . CYS A 1 107 ? -1.257 -2.234 -7.578 1 94.44 107 CYS A O 1
ATOM 889 N N . GLN A 1 108 ? -0.172 -2.305 -5.707 1 91.25 108 GLN A N 1
ATOM 890 C CA . GLN A 1 108 ? -1.374 -1.9 -4.984 1 91.25 108 GLN A CA 1
ATOM 891 C C . GLN A 1 108 ? -1.625 -0.402 -5.129 1 91.25 108 GLN A C 1
ATOM 893 O O . GLN A 1 108 ? -2.77 0.05 -5.059 1 91.25 108 GLN A O 1
ATOM 898 N N . MET A 1 109 ? -0.518 0.358 -5.375 1 88.5 109 MET A N 1
ATOM 899 C CA . MET A 1 109 ? -0.616 1.814 -5.391 1 88.5 109 MET A CA 1
ATOM 900 C C . MET A 1 109 ? -1.006 2.316 -6.777 1 88.5 109 MET A C 1
ATOM 902 O O . MET A 1 109 ? -1.922 3.129 -6.914 1 88.5 109 MET A O 1
ATOM 906 N N . CYS A 1 110 ? -0.33 1.775 -7.766 1 88.94 110 CYS A N 1
ATOM 907 C CA . CYS A 1 110 ? -0.57 2.332 -9.094 1 88.94 110 CYS A CA 1
ATOM 908 C C . CYS A 1 110 ? -1.166 1.284 -10.023 1 88.94 110 CYS A C 1
ATOM 910 O O . CYS A 1 110 ? -1.431 1.565 -11.195 1 88.94 110 CYS A O 1
ATOM 912 N N . ARG A 1 111 ? -1.196 0.082 -9.656 1 91.56 111 ARG A N 1
ATOM 913 C CA . ARG A 1 111 ? -1.843 -1.044 -10.32 1 91.56 111 ARG A CA 1
ATOM 914 C C . ARG A 1 111 ? -1.006 -1.541 -11.492 1 91.56 111 ARG A C 1
ATOM 916 O O . ARG A 1 111 ? -1.475 -2.348 -12.297 1 91.56 111 ARG A O 1
ATOM 923 N N . SER A 1 112 ? 0.164 -1.081 -11.609 1 92.06 112 SER A N 1
ATOM 924 C CA . SER A 1 112 ? 1.067 -1.536 -12.664 1 92.06 112 SER A CA 1
ATOM 925 C C . SER A 1 112 ? 1.509 -2.977 -12.43 1 92.06 112 SER A C 1
ATOM 927 O O . SER A 1 112 ? 1.774 -3.371 -11.289 1 92.06 112 SER A O 1
ATOM 929 N N . PRO A 1 113 ? 1.607 -3.748 -13.469 1 93.38 113 PRO A N 1
ATOM 930 C CA . PRO A 1 113 ? 2.148 -5.102 -13.344 1 93.38 113 PRO A CA 1
ATOM 931 C C . PRO A 1 113 ? 3.674 -5.133 -13.328 1 93.38 113 PRO A C 1
ATOM 933 O O . PRO A 1 113 ? 4.273 -6.188 -13.109 1 93.38 113 PRO A O 1
ATOM 936 N N . ASN A 1 114 ? 4.262 -3.996 -13.648 1 94.88 114 ASN A N 1
ATOM 937 C CA . ASN A 1 114 ? 5.715 -3.928 -13.703 1 94.88 114 ASN A CA 1
ATOM 938 C C . ASN A 1 114 ? 6.336 -3.943 -12.312 1 94.88 114 ASN A C 1
ATOM 940 O O . ASN A 1 114 ? 6.805 -2.914 -11.82 1 94.88 114 ASN A O 1
ATOM 944 N N . THR A 1 115 ? 6.289 -5.145 -11.742 1 97.38 115 THR A N 1
ATOM 945 C CA . THR A 1 115 ? 6.797 -5.32 -10.383 1 97.38 115 THR A CA 1
ATOM 946 C C . THR A 1 115 ? 7.805 -6.469 -10.328 1 97.38 115 THR A C 1
ATOM 948 O O . THR A 1 115 ? 7.93 -7.238 -11.281 1 97.38 115 THR A O 1
ATOM 951 N N . THR A 1 116 ? 8.578 -6.504 -9.305 1 97.88 116 THR A N 1
ATOM 952 C CA . THR A 1 116 ? 9.453 -7.625 -8.984 1 97.88 116 THR A CA 1
ATOM 953 C C . THR A 1 116 ? 9.055 -8.25 -7.648 1 97.88 116 THR A C 1
ATOM 955 O O . THR A 1 116 ? 8.453 -7.59 -6.797 1 97.88 116 THR A O 1
ATOM 958 N N . LEU A 1 117 ? 9.273 -9.461 -7.535 1 98.06 117 LEU A N 1
ATOM 959 C CA . LEU A 1 117 ? 9.031 -10.211 -6.309 1 98.06 117 LEU A CA 1
ATOM 960 C C . LEU A 1 117 ? 10.336 -10.68 -5.684 1 98.06 117 LEU A C 1
ATOM 962 O O . LEU A 1 117 ? 11.117 -11.391 -6.316 1 98.06 117 LEU A O 1
ATOM 966 N N . THR A 1 118 ? 10.578 -10.234 -4.484 1 96.31 118 THR A N 1
ATOM 967 C CA . THR A 1 118 ? 11.82 -10.594 -3.809 1 96.31 118 THR A CA 1
ATOM 968 C C . THR A 1 118 ? 11.539 -11.102 -2.396 1 96.31 118 THR A C 1
ATOM 970 O O . THR A 1 118 ? 10.555 -10.711 -1.774 1 96.31 118 THR A O 1
ATOM 973 N N . ARG A 1 119 ? 12.375 -12 -2.008 1 94 119 ARG A N 1
ATOM 974 C CA . ARG A 1 119 ? 12.312 -12.492 -0.637 1 94 119 ARG A CA 1
ATOM 975 C C . ARG A 1 119 ? 13.297 -11.742 0.259 1 94 119 ARG A C 1
ATOM 977 O O . ARG A 1 119 ? 14.492 -11.688 -0.03 1 94 119 ARG A O 1
ATOM 984 N N . ASP A 1 120 ? 12.719 -11.203 1.278 1 90.94 120 ASP A N 1
ATOM 985 C CA . ASP A 1 120 ? 13.578 -10.477 2.219 1 90.94 120 ASP A CA 1
ATOM 986 C C . ASP A 1 120 ? 14.453 -11.445 3.01 1 90.94 120 ASP A C 1
ATOM 988 O O . ASP A 1 120 ? 13.969 -12.453 3.533 1 90.94 120 ASP A O 1
ATOM 992 N N . SER A 1 121 ? 15.719 -11.141 3.113 1 89.88 121 SER A N 1
ATOM 993 C CA . SER A 1 121 ? 16.672 -12.047 3.742 1 89.88 121 SER A CA 1
ATOM 994 C C . SER A 1 121 ? 16.516 -12.055 5.258 1 89.88 121 SER A C 1
ATOM 996 O O . SER A 1 121 ? 16.75 -13.078 5.906 1 89.88 121 SER A O 1
ATOM 998 N N . VAL A 1 122 ? 16.078 -11.016 5.766 1 84.81 122 VAL A N 1
ATOM 999 C CA . VAL A 1 122 ? 15.984 -10.898 7.215 1 84.81 122 VAL A CA 1
ATOM 1000 C C . VAL A 1 122 ? 14.656 -11.477 7.699 1 84.81 122 VAL A C 1
ATOM 1002 O O . VAL A 1 122 ? 14.641 -12.414 8.492 1 84.81 122 VAL A O 1
ATOM 1005 N N . SER A 1 123 ? 13.516 -11.086 7.156 1 83 123 SER A N 1
ATOM 1006 C CA . SER A 1 123 ? 12.195 -11.477 7.629 1 83 123 SER A CA 1
ATOM 1007 C C . SER A 1 123 ? 11.695 -12.719 6.898 1 83 123 SER A C 1
ATOM 1009 O O . SER A 1 123 ? 10.727 -13.352 7.336 1 83 123 SER A O 1
ATOM 1011 N N . ARG A 1 124 ? 12.281 -13.047 5.77 1 88.5 124 ARG A N 1
ATOM 1012 C CA . ARG A 1 124 ? 11.898 -14.18 4.93 1 88.5 124 ARG A CA 1
ATOM 1013 C C . ARG A 1 124 ? 10.547 -13.945 4.273 1 88.5 124 ARG A C 1
ATOM 1015 O O . ARG A 1 124 ? 9.938 -14.875 3.742 1 88.5 124 ARG A O 1
ATOM 1022 N N . LEU A 1 125 ? 10.125 -12.711 4.375 1 89.19 125 LEU A N 1
ATOM 1023 C CA . LEU A 1 125 ? 8.875 -12.344 3.721 1 89.19 125 LEU A CA 1
ATOM 1024 C C . LEU A 1 125 ? 9.109 -11.969 2.262 1 89.19 125 LEU A C 1
ATOM 1026 O O . LEU A 1 125 ? 10.211 -11.539 1.896 1 89.19 125 LEU A O 1
ATOM 1030 N N . TYR A 1 126 ? 8.133 -12.227 1.482 1 94.5 126 TYR A N 1
ATOM 1031 C CA . TYR A 1 126 ? 8.18 -11.773 0.096 1 94.5 126 TYR A CA 1
ATOM 1032 C C . TYR A 1 126 ? 7.668 -10.344 -0.034 1 94.5 126 TYR A C 1
ATOM 1034 O O . TYR A 1 126 ? 6.695 -9.961 0.623 1 94.5 126 TYR A O 1
ATOM 1042 N N . PHE A 1 127 ? 8.352 -9.57 -0.887 1 96.62 127 PHE A N 1
ATOM 1043 C CA . PHE A 1 127 ? 7.941 -8.195 -1.174 1 96.62 127 PHE A CA 1
ATOM 1044 C C . PHE A 1 127 ? 7.746 -7.992 -2.672 1 96.62 127 PHE A C 1
ATOM 1046 O O . PHE A 1 127 ? 8.539 -8.484 -3.479 1 96.62 127 PHE A O 1
ATOM 1053 N N . VAL A 1 128 ? 6.699 -7.324 -3.01 1 97.75 128 VAL A N 1
ATOM 1054 C CA . VAL A 1 128 ? 6.484 -6.844 -4.371 1 97.75 128 VAL A CA 1
ATOM 1055 C C . VAL A 1 128 ? 6.953 -5.398 -4.488 1 97.75 128 VAL A C 1
ATOM 1057 O O . VAL A 1 128 ? 6.539 -4.539 -3.709 1 97.75 128 VAL A O 1
ATOM 1060 N N . HIS A 1 129 ? 7.855 -5.168 -5.406 1 97.44 129 HIS A N 1
ATOM 1061 C CA . HIS A 1 129 ? 8.383 -3.83 -5.652 1 97.44 129 HIS A CA 1
ATOM 1062 C C . HIS A 1 129 ? 7.957 -3.314 -7.023 1 97.44 129 HIS A C 1
ATOM 1064 O O . HIS A 1 129 ? 8.234 -3.947 -8.047 1 97.44 129 HIS A O 1
ATOM 1070 N N . CYS A 1 130 ? 7.312 -2.203 -7.016 1 96.44 130 CYS A N 1
ATOM 1071 C CA . CYS A 1 130 ? 6.855 -1.637 -8.281 1 96.44 130 CYS A CA 1
ATOM 1072 C C . CYS A 1 130 ? 7.953 -0.805 -8.93 1 96.44 130 CYS A C 1
ATOM 1074 O O . CYS A 1 130 ? 8.562 0.046 -8.281 1 96.44 130 CYS A O 1
ATOM 1076 N N . GLN A 1 131 ? 8.117 -0.997 -10.18 1 94.75 131 GLN A N 1
ATOM 1077 C CA . GLN A 1 131 ? 9.172 -0.278 -10.898 1 94.75 131 GLN A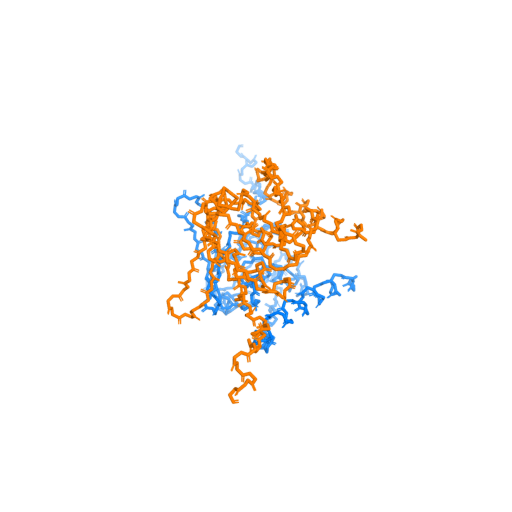 CA 1
ATOM 1078 C C . GLN A 1 131 ? 8.648 1.044 -11.453 1 94.75 131 GLN A C 1
ATOM 1080 O O . GLN A 1 131 ? 9.43 1.897 -11.875 1 94.75 131 GLN A O 1
ATOM 1085 N N . ASP A 1 132 ? 7.367 1.232 -11.43 1 91.12 132 ASP A N 1
ATOM 1086 C CA . ASP A 1 132 ? 6.793 2.451 -11.992 1 91.12 132 ASP A CA 1
ATOM 1087 C C . ASP A 1 132 ? 6.621 3.523 -10.922 1 91.12 132 ASP A C 1
ATOM 1089 O O . ASP A 1 132 ? 7.051 4.664 -11.102 1 91.12 132 ASP A O 1
ATOM 1093 N N . CYS A 1 133 ? 6.094 3.141 -9.727 1 89.25 133 CYS A N 1
ATOM 1094 C CA . CYS A 1 133 ? 5.812 4.176 -8.734 1 89.25 133 CYS A CA 1
ATOM 1095 C C . CYS A 1 133 ? 6.781 4.09 -7.562 1 89.25 133 CYS A C 1
ATOM 1097 O O . CYS A 1 133 ? 6.852 5.004 -6.742 1 89.25 133 CYS A O 1
ATOM 1099 N N . GLY A 1 134 ? 7.441 3.002 -7.441 1 93.19 134 GLY A N 1
ATOM 1100 C CA . GLY A 1 134 ? 8.484 2.885 -6.438 1 93.19 134 GLY A CA 1
ATOM 1101 C C . GLY A 1 134 ? 7.992 2.299 -5.129 1 93.19 134 GLY A C 1
ATOM 1102 O O . GLY A 1 134 ? 8.781 2.059 -4.211 1 93.19 134 GLY A O 1
ATOM 1103 N N . SER A 1 135 ? 6.688 1.945 -5.055 1 95.19 135 SER A N 1
ATOM 1104 C CA . SER A 1 135 ? 6.129 1.403 -3.822 1 95.19 135 SER A CA 1
ATOM 1105 C C . SER A 1 135 ? 6.492 -0.067 -3.646 1 95.19 135 SER A C 1
ATOM 1107 O O . SER A 1 135 ? 6.84 -0.746 -4.617 1 95.19 135 SER A O 1
ATOM 1109 N N . SER A 1 136 ? 6.465 -0.511 -2.383 1 96.81 136 SER A N 1
ATOM 1110 C CA . SER A 1 136 ? 6.73 -1.906 -2.043 1 96.81 136 SER A CA 1
ATOM 1111 C C . SER A 1 136 ? 5.816 -2.383 -0.919 1 96.81 136 SER A C 1
ATOM 1113 O O . SER A 1 136 ? 5.426 -1.597 -0.054 1 96.81 136 SER A O 1
ATOM 1115 N N . ARG A 1 137 ? 5.461 -3.631 -0.98 1 96.12 137 ARG A N 1
ATOM 1116 C CA . ARG A 1 137 ? 4.629 -4.203 0.072 1 96.12 137 ARG A CA 1
ATOM 1117 C C . ARG A 1 137 ? 4.957 -5.676 0.291 1 96.12 137 ARG A C 1
ATOM 1119 O O . ARG A 1 137 ? 5.398 -6.363 -0.634 1 96.12 137 ARG A O 1
ATOM 1126 N N . SER A 1 138 ? 4.73 -6.07 1.483 1 93.88 138 SER A N 1
ATOM 1127 C CA . SER A 1 138 ? 4.863 -7.492 1.773 1 93.88 138 SER A CA 1
ATOM 1128 C C . SER A 1 138 ? 3.658 -8.273 1.262 1 93.88 138 SER A C 1
ATOM 1130 O O . SER A 1 138 ? 2.557 -7.73 1.152 1 93.88 138 SER A O 1
ATOM 1132 N N . VAL A 1 139 ? 3.902 -9.5 0.835 1 95.19 139 VAL A N 1
ATOM 1133 C CA . VAL A 1 139 ? 2.816 -10.367 0.384 1 95.19 139 VAL A CA 1
ATOM 1134 C C . VAL A 1 139 ? 2.844 -11.68 1.161 1 95.19 139 VAL A C 1
ATOM 1136 O O . VAL A 1 139 ? 3.877 -12.062 1.714 1 95.19 139 VAL A O 1
ATOM 1139 N N . ALA A 1 140 ? 1.699 -12.359 1.197 1 90.25 140 ALA A N 1
ATOM 1140 C CA . ALA A 1 140 ? 1.568 -13.594 1.961 1 90.25 140 ALA A CA 1
ATOM 1141 C C . ALA A 1 140 ? 2.406 -14.711 1.345 1 90.25 140 ALA A C 1
ATOM 1143 O O . ALA A 1 140 ? 2.498 -14.82 0.12 1 90.25 140 ALA A O 1
ATOM 1144 N N . ALA A 1 141 ? 2.924 -15.492 2.277 1 90.69 141 ALA A N 1
ATOM 1145 C CA . ALA A 1 141 ? 3.594 -16.703 1.817 1 90.69 141 ALA A CA 1
ATOM 1146 C C . ALA A 1 141 ? 2.59 -17.703 1.253 1 90.69 141 ALA A C 1
ATOM 1148 O O . ALA A 1 141 ? 1.45 -17.781 1.718 1 90.69 141 ALA A O 1
ATOM 1149 N N . ILE A 1 142 ? 3.014 -18.406 0.252 1 92.44 142 ILE A N 1
ATOM 1150 C CA . ILE A 1 142 ? 2.15 -19.438 -0.297 1 92.44 142 ILE A CA 1
ATOM 1151 C C . ILE A 1 142 ? 2.156 -20.656 0.626 1 92.44 142 ILE A C 1
ATOM 1153 O O . ILE A 1 142 ? 3.221 -21.188 0.963 1 92.44 142 ILE A O 1
ATOM 1157 N N . ARG A 1 143 ? 1.038 -20.984 1.263 1 79.81 143 AR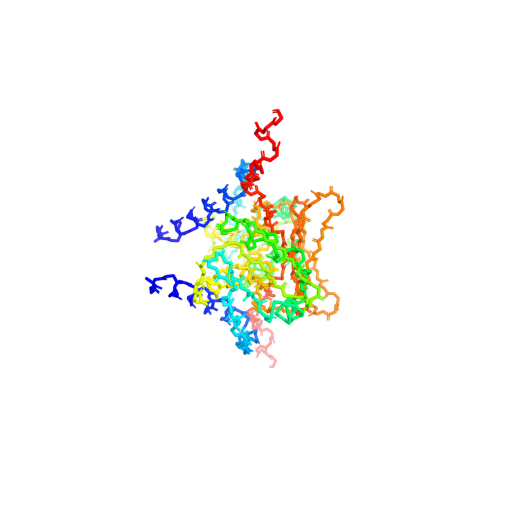G A N 1
ATOM 1158 C CA . ARG A 1 143 ? 0.94 -22.125 2.174 1 79.81 143 ARG A CA 1
ATOM 1159 C C . ARG A 1 143 ? 0.808 -23.438 1.405 1 79.81 143 ARG A C 1
ATOM 1161 O O . ARG A 1 143 ? 0.125 -23.5 0.38 1 79.81 143 ARG A O 1
ATOM 1168 N N . SER A 1 144 ? 1.818 -24.328 1.477 1 66.5 144 SER A N 1
ATOM 1169 C CA . SER A 1 144 ? 1.735 -25.641 0.841 1 66.5 144 SER A CA 1
ATOM 1170 C C . SER A 1 144 ? 0.585 -26.469 1.415 1 66.5 144 SER A C 1
ATOM 1172 O O . SER A 1 144 ? 0.406 -26.531 2.633 1 66.5 144 SER A O 1
ATOM 1174 N N . GLY A 1 145 ? -0.582 -26.312 0.99 1 52.81 145 GLY A N 1
ATOM 1175 C CA . GLY A 1 145 ? -1.644 -27.188 1.449 1 52.81 145 GLY A CA 1
ATOM 1176 C C . GLY A 1 145 ? -1.184 -28.625 1.659 1 52.81 145 GLY A C 1
ATOM 1177 O O . GLY A 1 145 ? 0.013 -28.875 1.804 1 52.81 145 GLY A O 1
ATOM 1178 N N . PHE A 1 146 ? -1.846 -29.672 0.841 1 48.53 146 PHE A N 1
ATOM 1179 C CA . PHE A 1 146 ? -2.043 -31.109 0.961 1 48.53 146 PHE A CA 1
ATOM 1180 C C . PHE A 1 146 ? -0.777 -31.859 0.569 1 48.53 146 PHE A C 1
ATOM 1182 O O . PHE A 1 146 ? -0.353 -31.812 -0.587 1 48.53 146 PHE A O 1
ATOM 1189 N N . HIS A 1 147 ? 0.226 -31.75 1.319 1 48.59 147 HIS A N 1
ATOM 1190 C CA . HIS A 1 147 ? 1.053 -32.875 0.908 1 48.59 147 HIS A CA 1
ATOM 1191 C C . HIS A 1 147 ? 0.229 -34.156 0.814 1 48.59 147 HIS A C 1
ATOM 1193 O O . HIS A 1 147 ? -0.352 -34.594 1.807 1 48.59 147 HIS A O 1
ATOM 1199 N N . ALA A 1 148 ? -0.531 -34.375 -0.078 1 39.25 148 ALA A N 1
ATOM 1200 C CA . ALA A 1 148 ? -1.07 -35.75 -0.168 1 39.25 148 ALA A CA 1
ATOM 1201 C C . ALA A 1 148 ? 0.001 -36.781 0.151 1 39.25 148 ALA A C 1
ATOM 1203 O O . ALA A 1 148 ? 1.086 -36.75 -0.437 1 39.25 148 ALA A O 1
ATOM 1204 N N . ALA A 1 149 ? -0.112 -37.344 1.285 1 44.59 149 ALA A N 1
ATOM 1205 C CA . ALA A 1 149 ? 0.714 -38.5 1.572 1 44.59 149 ALA A CA 1
ATOM 1206 C C . ALA A 1 149 ? 0.854 -39.406 0.339 1 44.59 149 ALA A C 1
ATOM 1208 O O . ALA A 1 149 ? -0.146 -39.812 -0.255 1 44.59 149 ALA A O 1
ATOM 1209 N N . THR A 1 150 ? 1.723 -39.094 -0.481 1 38.97 150 THR A N 1
ATOM 1210 C CA . THR A 1 150 ? 1.901 -40.062 -1.552 1 38.97 150 THR A CA 1
ATOM 1211 C C . THR A 1 150 ? 1.664 -41.469 -1.039 1 38.97 150 THR A C 1
ATOM 1213 O O . THR A 1 150 ? 1.729 -41.719 0.167 1 38.97 150 THR A O 1
ATOM 1216 N N . ARG A 1 151 ? 1.141 -42.281 -1.858 1 41.59 151 ARG A N 1
ATOM 1217 C CA . ARG A 1 151 ? 1.002 -43.688 -1.54 1 41.59 151 ARG A CA 1
ATOM 1218 C C . ARG A 1 151 ? 2.26 -44.219 -0.861 1 41.59 151 ARG A C 1
ATOM 1220 O O . ARG A 1 151 ? 2.188 -45.156 -0.047 1 41.59 151 ARG A O 1
ATOM 1227 N N . ALA A 1 152 ? 3.424 -43.719 -1.125 1 43.84 152 ALA A N 1
ATOM 1228 C CA . ALA A 1 152 ? 4.625 -44.281 -0.495 1 43.84 152 ALA A CA 1
ATOM 1229 C C . ALA A 1 152 ? 4.695 -43.875 0.979 1 43.84 152 ALA A C 1
ATOM 1231 O O . ALA A 1 152 ? 5.219 -44.625 1.802 1 43.84 152 ALA A O 1
ATOM 1232 N N . ASP A 1 153 ? 4.172 -42.812 1.371 1 45.97 153 ASP A N 1
ATOM 1233 C CA . ASP A 1 153 ? 4.23 -42.406 2.777 1 45.97 153 ASP A CA 1
ATOM 1234 C C . ASP A 1 153 ? 3.227 -43.219 3.607 1 45.97 153 ASP A C 1
ATOM 1236 O O . ASP A 1 153 ? 3.34 -43.281 4.836 1 45.97 153 ASP A O 1
ATOM 1240 N N . ARG A 1 154 ? 2.033 -43.594 3.121 1 41 154 ARG A N 1
ATOM 1241 C CA . ARG A 1 154 ? 1.145 -44.5 3.84 1 41 154 ARG A CA 1
ATOM 1242 C C . ARG A 1 154 ? 1.757 -45.875 3.949 1 41 154 ARG A C 1
ATOM 1244 O O . ARG A 1 154 ? 1.347 -46.688 4.793 1 41 154 ARG A O 1
ATOM 1251 N N . ARG A 1 155 ? 2.508 -46.406 2.926 1 41.5 155 ARG A N 1
ATOM 1252 C CA . ARG A 1 155 ? 3.016 -47.75 2.992 1 41.5 155 ARG A CA 1
ATOM 1253 C C . ARG A 1 155 ? 4.219 -47.844 3.928 1 41.5 155 ARG A C 1
ATOM 1255 O O . ARG A 1 155 ? 4.688 -48.969 4.234 1 41.5 155 ARG A O 1
ATOM 1262 N N . ALA A 1 156 ? 4.719 -46.531 4.359 1 42.31 156 ALA A N 1
ATOM 1263 C CA . ALA A 1 156 ? 5.77 -46.812 5.328 1 42.31 156 ALA A CA 1
ATOM 1264 C C . ALA A 1 156 ? 5.207 -46.844 6.75 1 42.31 156 ALA A C 1
ATOM 1266 O O . ALA A 1 156 ? 4.371 -46.031 7.117 1 42.31 156 ALA A O 1
ATOM 1267 N N . TYR B 1 1 ? -21.906 8.719 8.445 1 32.91 1 TYR B N 1
ATOM 1268 C CA . TYR B 1 1 ? -20.703 8.648 9.266 1 32.91 1 TYR B CA 1
ATOM 1269 C C . TYR B 1 1 ? -20.188 7.215 9.352 1 32.91 1 TYR B C 1
ATOM 1271 O O . TYR B 1 1 ? -19.016 6.988 9.609 1 32.91 1 TYR B O 1
ATOM 1279 N N . SER B 1 2 ? -21.109 6.188 9.414 1 39.78 2 SER B N 1
ATOM 1280 C CA . SER B 1 2 ? -21.031 4.812 9.891 1 39.78 2 SER B CA 1
ATOM 1281 C C . SER B 1 2 ? -20.406 3.902 8.836 1 39.78 2 SER B C 1
ATOM 1283 O O . SER B 1 2 ? -19.781 2.891 9.18 1 39.78 2 SER B O 1
ATOM 1285 N N . TYR B 1 3 ? -20.734 4.164 7.672 1 38.91 3 TYR B N 1
ATOM 1286 C CA . TYR B 1 3 ? -20.406 3.219 6.609 1 38.91 3 TYR B CA 1
ATOM 1287 C C . TYR B 1 3 ? -18.906 3.178 6.355 1 38.91 3 TYR B C 1
ATOM 1289 O O . TYR B 1 3 ? -18.344 2.107 6.129 1 38.91 3 TYR B O 1
ATOM 1297 N N . LYS B 1 4 ? -18.234 4.312 6.461 1 40.22 4 LYS B N 1
ATOM 1298 C CA . LYS B 1 4 ? -16.797 4.352 6.301 1 40.22 4 LYS B CA 1
ATOM 1299 C C . LYS B 1 4 ? -16.094 3.557 7.398 1 40.22 4 LYS B C 1
ATOM 1301 O O . LYS B 1 4 ? -15.125 2.842 7.141 1 40.22 4 LYS B O 1
ATOM 1306 N N . ASP B 1 5 ? -16.656 3.629 8.508 1 44.75 5 ASP B N 1
ATOM 1307 C CA . ASP B 1 5 ? -16.078 2.889 9.625 1 44.75 5 ASP B CA 1
ATOM 1308 C C . ASP B 1 5 ? -16.234 1.383 9.422 1 44.75 5 ASP B C 1
ATOM 1310 O O . ASP B 1 5 ? -15.336 0.609 9.766 1 44.75 5 ASP B O 1
ATOM 1314 N N . GLU B 1 6 ? -17.375 1.041 8.898 1 44.75 6 GLU B N 1
ATOM 1315 C CA . GLU B 1 6 ? -17.641 -0.381 8.695 1 44.75 6 GLU B CA 1
ATOM 1316 C C . GLU B 1 6 ? -16.766 -0.949 7.582 1 44.75 6 GLU B C 1
ATOM 1318 O O . GLU B 1 6 ? -16.25 -2.062 7.695 1 44.75 6 GLU B O 1
ATOM 1323 N N . LEU B 1 7 ? -16.594 -0.167 6.57 1 38.56 7 LEU B N 1
ATOM 1324 C CA . LEU B 1 7 ? -15.766 -0.636 5.469 1 38.56 7 LEU B CA 1
ATOM 1325 C C . LEU B 1 7 ? -14.297 -0.695 5.883 1 38.56 7 LEU B C 1
ATOM 1327 O O . LEU B 1 7 ? -13.602 -1.659 5.566 1 38.56 7 LEU B O 1
ATOM 1331 N N . LEU B 1 8 ? -13.844 0.253 6.57 1 41.25 8 LEU B N 1
ATOM 1332 C CA . LEU B 1 8 ? -12.5 0.205 7.145 1 41.25 8 LEU B CA 1
ATOM 1333 C C . LEU B 1 8 ? -12.359 -0.976 8.094 1 41.25 8 LEU B C 1
ATOM 1335 O O . LEU B 1 8 ? -11.344 -1.675 8.078 1 41.25 8 LEU B O 1
ATOM 1339 N N . ALA B 1 9 ? -13.438 -1.172 8.867 1 44.19 9 ALA B N 1
ATOM 1340 C CA . ALA B 1 9 ? -13.406 -2.312 9.781 1 44.19 9 ALA B CA 1
ATOM 1341 C C . ALA B 1 9 ? -13.344 -3.629 9.008 1 44.19 9 ALA B C 1
ATOM 1343 O O . ALA B 1 9 ? -12.625 -4.551 9.406 1 44.19 9 ALA B O 1
ATOM 1344 N N . ARG B 1 10 ? -14.016 -3.703 7.945 1 43.91 10 ARG B N 1
ATOM 1345 C CA . ARG B 1 10 ? -13.992 -4.934 7.164 1 43.91 10 ARG B CA 1
ATOM 1346 C C . ARG B 1 10 ? -12.656 -5.113 6.457 1 43.91 10 ARG B C 1
ATOM 1348 O O . ARG B 1 10 ? -12.117 -6.223 6.398 1 43.91 10 ARG B O 1
ATOM 1355 N N . ILE B 1 11 ? -12.094 -4.074 5.945 1 40.75 11 ILE B N 1
ATOM 1356 C CA . ILE B 1 11 ? -10.766 -4.148 5.344 1 40.75 11 ILE B CA 1
ATOM 1357 C C . ILE B 1 11 ? -9.727 -4.449 6.422 1 40.75 11 ILE B C 1
ATOM 1359 O O . ILE B 1 11 ? -8.852 -5.301 6.23 1 40.75 11 ILE B O 1
ATOM 1363 N N . MET B 1 12 ? -9.945 -3.826 7.531 1 41.47 12 MET B N 1
ATOM 1364 C CA . MET B 1 12 ? -9.062 -4.133 8.648 1 41.47 12 MET B CA 1
ATOM 1365 C C . MET B 1 12 ? -9.242 -5.578 9.109 1 41.47 12 MET B C 1
ATOM 1367 O O . MET B 1 12 ? -8.266 -6.25 9.445 1 41.47 12 MET B O 1
ATOM 1371 N N . ALA B 1 13 ? -10.422 -5.98 9.211 1 43.06 13 ALA B N 1
ATOM 1372 C CA . ALA B 1 13 ? -10.695 -7.359 9.609 1 43.06 13 ALA B CA 1
ATOM 1373 C C . ALA B 1 13 ? -10.07 -8.344 8.617 1 43.06 13 ALA B C 1
ATOM 1375 O O . ALA B 1 13 ? -9.477 -9.344 9.023 1 43.06 13 ALA B O 1
ATOM 1376 N N . LYS B 1 14 ? -10.211 -8.125 7.371 1 44.34 14 LYS B N 1
ATOM 1377 C CA . LYS B 1 14 ? -9.609 -9.016 6.387 1 44.34 14 LYS B CA 1
ATOM 1378 C C . LYS B 1 14 ? -8.086 -8.906 6.41 1 44.34 14 LYS B C 1
ATOM 1380 O O . LYS B 1 14 ? -7.383 -9.914 6.258 1 44.34 14 LYS B O 1
ATOM 1385 N N . LEU B 1 15 ? -7.527 -7.719 6.562 1 42.38 15 LEU B N 1
ATOM 1386 C CA . LEU B 1 15 ? -6.094 -7.543 6.762 1 42.38 15 LEU B CA 1
ATOM 1387 C C . LEU B 1 15 ? -5.637 -8.211 8.055 1 42.38 15 LEU B C 1
ATOM 1389 O O . LEU B 1 15 ? -4.57 -8.828 8.094 1 42.38 15 LEU B O 1
ATOM 1393 N N . HIS B 1 16 ? -6.453 -8.062 9.148 1 45.44 16 HIS B N 1
ATOM 1394 C CA . HIS B 1 16 ? -6.191 -8.766 10.398 1 45.44 16 HIS B CA 1
ATOM 1395 C C . HIS B 1 16 ? -6.277 -10.273 10.211 1 45.44 16 HIS B C 1
ATOM 1397 O O . HIS B 1 16 ? -5.531 -11.023 1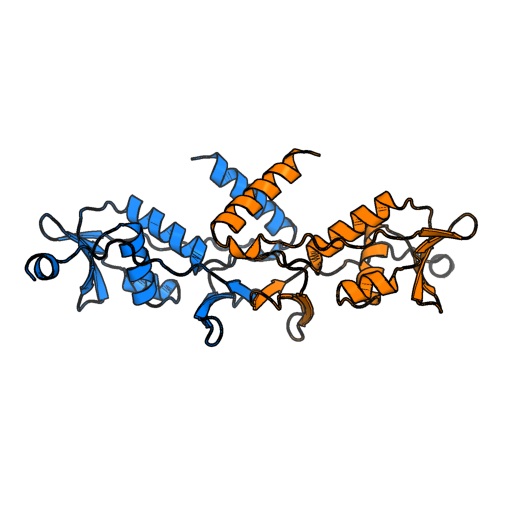0.844 1 45.44 16 HIS B O 1
ATOM 1403 N N . GLU B 1 17 ? -7.16 -10.648 9.516 1 44.38 17 GLU B N 1
ATOM 1404 C CA . GLU B 1 17 ? -7.281 -12.078 9.281 1 44.38 17 GLU B CA 1
ATOM 1405 C C . GLU B 1 17 ? -6.055 -12.633 8.57 1 44.38 17 GLU B C 1
ATOM 1407 O O . GLU B 1 17 ? -5.586 -13.734 8.883 1 44.38 17 GLU B O 1
ATOM 1412 N N . ASN B 1 18 ? -5.523 -11.945 7.645 1 42.75 18 ASN B N 1
ATOM 1413 C CA . ASN B 1 18 ? -4.383 -12.492 6.922 1 42.75 18 ASN B CA 1
ATOM 1414 C C . ASN B 1 18 ? -3.074 -12.242 7.668 1 42.75 18 ASN B C 1
ATOM 1416 O O . ASN B 1 18 ? -2.057 -12.875 7.379 1 42.75 18 ASN B O 1
ATOM 1420 N N . ASN B 1 19 ? -2.924 -11.125 8.5 1 42.03 19 ASN B N 1
ATOM 1421 C CA . ASN B 1 19 ? -1.792 -10.922 9.398 1 42.03 19 ASN B CA 1
ATOM 1422 C C . ASN B 1 19 ? -2.252 -10.602 10.812 1 42.03 19 ASN B C 1
ATOM 1424 O O . ASN B 1 19 ? -2.373 -9.438 11.188 1 42.03 19 ASN B O 1
ATOM 1428 N N . PRO B 1 20 ? -2.852 -11.562 11.5 1 43.19 20 PRO B N 1
ATOM 1429 C CA . PRO B 1 20 ? -3.346 -11.398 12.867 1 43.19 20 PRO B CA 1
ATOM 1430 C C . PRO B 1 20 ? -2.344 -10.688 13.773 1 43.19 20 PRO B C 1
ATOM 1432 O O . PRO B 1 20 ? -2.742 -9.977 14.703 1 43.19 20 PRO B O 1
ATOM 1435 N N . GLU B 1 21 ? -1.09 -11.039 13.68 1 42.78 21 GLU B N 1
ATOM 1436 C CA . GLU B 1 21 ? -0.14 -10.484 14.641 1 42.78 21 GLU B CA 1
ATOM 1437 C C . GLU B 1 21 ? -0.112 -8.961 14.578 1 42.78 21 GLU B C 1
ATOM 1439 O O . GLU B 1 21 ? 0.336 -8.305 15.523 1 42.78 21 GLU B O 1
ATOM 1444 N N . LEU B 1 22 ? -0.482 -8.5 13.531 1 43.12 22 LEU B N 1
ATOM 1445 C CA . LEU B 1 22 ? -0.368 -7.047 13.406 1 43.12 22 LEU B CA 1
ATOM 1446 C C . LEU B 1 22 ? -1.524 -6.352 14.117 1 43.12 22 LEU B C 1
ATOM 1448 O O . LEU B 1 22 ? -1.508 -5.129 14.289 1 43.12 22 LEU B O 1
ATOM 1452 N N . THR B 1 23 ? -2.535 -7.078 14.438 1 41.25 23 THR B N 1
ATOM 1453 C CA . THR B 1 23 ? -3.697 -6.402 15 1 41.25 23 THR B CA 1
ATOM 1454 C C . THR B 1 23 ? -3.457 -6.051 16.469 1 41.25 23 THR B C 1
ATOM 1456 O O . THR B 1 23 ? -4.312 -5.438 17.109 1 41.25 23 THR B O 1
ATOM 1459 N N . ASP B 1 24 ? -2.65 -6.887 17.141 1 42.66 24 ASP B N 1
ATOM 1460 C CA . ASP B 1 24 ? -2.568 -6.305 18.469 1 42.66 24 ASP B CA 1
ATOM 1461 C C . ASP B 1 24 ? -2.238 -4.816 18.406 1 42.66 24 ASP B C 1
ATOM 1463 O O . ASP B 1 24 ? -1.072 -4.426 18.516 1 42.66 24 ASP B O 1
ATOM 1467 N N . ARG B 1 25 ? -2.744 -4.203 17.406 1 46.5 25 ARG B N 1
ATOM 1468 C CA . ARG B 1 25 ? -2.506 -2.787 17.141 1 46.5 25 ARG B CA 1
ATOM 1469 C C . ARG B 1 25 ? -2.758 -1.949 18.391 1 46.5 25 ARG B C 1
ATOM 1471 O O . ARG B 1 25 ? -3.885 -1.886 18.891 1 46.5 25 ARG B O 1
ATOM 1478 N N . LYS B 1 26 ? -1.803 -1.904 19.297 1 44.94 26 LYS B N 1
ATOM 1479 C CA . LYS B 1 26 ? -1.853 -0.873 20.328 1 44.94 26 LYS B CA 1
ATOM 1480 C C . LYS B 1 26 ? -2.355 0.45 19.75 1 44.94 26 LYS B C 1
ATOM 1482 O O . LYS B 1 26 ? -1.796 0.968 18.781 1 44.94 26 LYS B O 1
ATOM 1487 N N . ARG B 1 27 ? -3.613 0.571 19.797 1 52.09 27 ARG B N 1
ATOM 1488 C CA . ARG B 1 27 ? -4.168 1.873 19.438 1 52.09 27 ARG B CA 1
ATOM 1489 C C . ARG B 1 27 ? -3.264 3.004 19.922 1 52.09 27 ARG B C 1
ATOM 1491 O O . ARG B 1 27 ? -3.008 3.137 21.109 1 52.09 27 ARG B O 1
ATOM 1498 N N . HIS B 1 28 ? -2.283 3.293 19.172 1 58.25 28 HIS B N 1
ATOM 1499 C CA . HIS B 1 28 ? -1.482 4.453 19.547 1 58.25 28 HIS B CA 1
ATOM 1500 C C . HIS B 1 28 ? -2.367 5.652 19.859 1 58.25 28 HIS B C 1
ATOM 1502 O O . HIS B 1 28 ? -3.166 6.082 19.031 1 58.25 28 HIS B O 1
ATOM 1508 N N . THR B 1 29 ? -2.652 5.711 21.078 1 66.5 29 THR B N 1
ATOM 1509 C CA . THR B 1 29 ? -3.422 6.836 21.594 1 66.5 29 THR B CA 1
ATOM 1510 C C . THR B 1 29 ? -2.652 8.141 21.422 1 66.5 29 THR B C 1
ATOM 1512 O O . THR B 1 29 ? -1.515 8.266 21.891 1 66.5 29 THR B O 1
ATOM 1515 N N . MET B 1 30 ? -2.963 8.914 20.312 1 76.5 30 MET B N 1
ATOM 1516 C CA . MET B 1 30 ? -2.359 10.234 20.141 1 76.5 30 MET B CA 1
ATOM 1517 C C . MET B 1 30 ? -2.975 11.242 21.109 1 76.5 30 MET B C 1
ATOM 1519 O O . MET B 1 30 ? -4.176 11.188 21.391 1 76.5 30 MET B O 1
ATOM 1523 N N . LYS B 1 31 ? -2.121 11.953 21.844 1 84.31 31 LYS B N 1
ATOM 1524 C CA . LYS B 1 31 ? -2.572 13.047 22.703 1 84.31 31 LYS B CA 1
ATOM 1525 C C . LYS B 1 31 ? -3.439 14.031 21.938 1 84.31 31 LYS B C 1
ATOM 1527 O O . LYS B 1 31 ? -3.133 14.375 20.781 1 84.31 31 LYS B O 1
ATOM 1532 N N . PRO B 1 32 ? -4.484 14.367 22.484 1 90.81 32 PRO B N 1
ATOM 1533 C CA . PRO B 1 32 ? -5.332 15.344 21.797 1 90.81 32 PRO B CA 1
ATOM 1534 C C . PRO B 1 32 ? -4.652 16.703 21.656 1 90.81 32 PRO B C 1
ATOM 1536 O O . PRO B 1 32 ? -3.871 17.109 22.516 1 90.81 32 PRO B O 1
ATOM 1539 N N . PRO B 1 33 ? -4.969 17.375 20.578 1 95.44 33 PRO B N 1
ATOM 1540 C CA . PRO B 1 33 ? -4.426 18.719 20.422 1 95.44 33 PRO B CA 1
ATOM 1541 C C . PRO B 1 33 ? -4.895 19.672 21.516 1 95.44 33 PRO B C 1
ATOM 1543 O O . PRO B 1 33 ? -6.059 19.625 21.922 1 95.44 33 PRO B O 1
ATOM 1546 N N . GLN B 1 34 ? -3.977 20.391 22.031 1 96.81 34 GLN B N 1
ATOM 1547 C CA . GLN B 1 34 ? -4.27 21.438 23.016 1 96.81 34 GLN B CA 1
ATOM 1548 C C . GLN B 1 34 ? -4.281 22.812 22.375 1 96.81 34 GLN B C 1
ATOM 1550 O O . GLN B 1 34 ? -3.246 23.297 21.906 1 96.81 34 GLN B O 1
ATOM 1555 N N . LEU B 1 35 ? -5.461 23.422 22.438 1 97.31 35 LEU B N 1
ATOM 1556 C CA . LEU B 1 35 ? -5.613 24.703 21.766 1 97.31 35 LEU B CA 1
ATOM 1557 C C . LEU B 1 35 ? -5.879 25.828 22.766 1 97.31 35 LEU B C 1
ATOM 1559 O O . LEU B 1 35 ? -6.52 25.594 23.797 1 97.31 35 LEU B O 1
ATOM 1563 N N . MET B 1 36 ? -5.359 26.969 22.5 1 96.5 36 MET B N 1
ATOM 1564 C CA . MET B 1 36 ? -5.625 28.188 23.234 1 96.5 36 MET B CA 1
ATOM 1565 C C . MET B 1 36 ? -5.941 29.344 22.297 1 96.5 36 MET B C 1
ATOM 1567 O O . MET B 1 36 ? -5.332 29.469 21.234 1 96.5 36 MET B O 1
ATOM 1571 N N . ARG B 1 37 ? -6.887 30.094 22.75 1 94.56 37 ARG B N 1
ATOM 1572 C CA . ARG B 1 37 ? -7.195 31.281 21.953 1 94.56 37 ARG B CA 1
ATOM 1573 C C . ARG B 1 37 ? -6.215 32.406 22.25 1 94.56 37 ARG B C 1
ATOM 1575 O O . ARG B 1 37 ? -5.855 32.625 23.406 1 94.56 37 ARG B O 1
ATOM 1582 N N . VAL B 1 38 ? -5.781 32.969 21.125 1 92.62 38 VAL B N 1
ATOM 1583 C CA . VAL B 1 38 ? -4.926 34.125 21.25 1 92.62 38 VAL B CA 1
ATOM 1584 C C . VAL B 1 38 ? -5.586 35.344 20.578 1 92.62 38 VAL B C 1
ATOM 1586 O O . VAL B 1 38 ? -5.742 35.344 19.344 1 92.62 38 VAL B O 1
ATOM 1589 N N . GLY B 1 39 ? -5.844 36.312 21.391 1 91.25 39 GLY B N 1
ATOM 1590 C CA . GLY B 1 39 ? -6.574 37.406 20.812 1 91.25 39 GLY B CA 1
ATOM 1591 C C . GLY B 1 39 ? -7.934 37.031 20.266 1 91.25 39 GLY B C 1
ATOM 1592 O O . GLY B 1 39 ? -8.594 36.125 20.812 1 91.25 39 GLY B O 1
ATOM 1593 N N . THR B 1 40 ? -8.469 37.781 19.188 1 90.38 40 THR B N 1
ATOM 1594 C CA . THR B 1 40 ? -9.82 37.562 18.688 1 90.38 40 THR B CA 1
ATOM 1595 C C . THR B 1 40 ? -9.781 36.75 17.391 1 90.38 40 THR B C 1
ATOM 1597 O O . THR B 1 40 ? -10.789 36.156 17 1 90.38 40 THR B O 1
ATOM 1600 N N . LYS B 1 41 ? -8.508 36.594 16.828 1 94.88 41 LYS B N 1
ATOM 1601 C CA . LYS B 1 41 ? -8.547 36.094 15.469 1 94.88 41 LYS B CA 1
ATOM 1602 C C . LYS B 1 41 ? -7.559 34.938 15.289 1 94.88 41 LYS B C 1
ATOM 1604 O O . LYS B 1 41 ? -7.316 34.5 14.164 1 94.88 41 LYS B O 1
ATOM 1609 N N . LYS B 1 42 ? -6.965 34.5 16.422 1 97 42 LYS B N 1
ATOM 1610 C CA . LYS B 1 42 ? -5.926 33.5 16.234 1 97 42 LYS B CA 1
ATOM 1611 C C . LYS B 1 42 ? -6.102 32.344 17.219 1 97 42 LYS B C 1
ATOM 1613 O O . LYS B 1 42 ? -6.613 32.531 18.328 1 97 42 LYS B O 1
ATOM 1618 N N . THR B 1 43 ? -5.703 31.172 16.828 1 97.81 43 THR B N 1
ATOM 1619 C CA . THR B 1 43 ? -5.688 29.969 17.641 1 97.81 43 THR B CA 1
ATOM 1620 C C . THR B 1 43 ? -4.266 29.438 17.812 1 97.81 43 THR B C 1
ATOM 1622 O O . THR B 1 43 ? -3.5 29.406 16.844 1 97.81 43 THR B O 1
ATOM 1625 N N . LEU B 1 44 ? -3.994 29.172 19.062 1 98.06 44 LEU B N 1
ATOM 1626 C CA . LEU B 1 44 ? -2.678 28.625 19.375 1 98.06 44 LEU B CA 1
ATOM 1627 C C . LEU B 1 44 ? -2.75 27.125 19.625 1 98.06 44 LEU B C 1
ATOM 1629 O O . LEU B 1 44 ? -3.535 26.656 20.453 1 98.06 44 LEU B O 1
ATOM 1633 N N . TRP B 1 45 ? -1.982 26.375 18.812 1 98.38 45 TRP B N 1
ATOM 1634 C CA . TRP B 1 45 ? -1.783 24.953 19.062 1 98.38 45 TRP B CA 1
ATOM 1635 C C . TRP B 1 45 ? -0.542 24.719 19.922 1 98.38 45 TRP B C 1
ATOM 1637 O O . TRP B 1 45 ? 0.581 24.719 19.406 1 98.38 45 TRP B O 1
ATOM 1647 N N . VAL B 1 46 ? -0.755 24.391 21.156 1 97.88 46 VAL B N 1
ATOM 1648 C CA . VAL B 1 46 ? 0.277 24.453 22.188 1 97.88 46 VAL B CA 1
ATOM 1649 C C . VAL B 1 46 ? 1.202 23.25 22.078 1 97.88 46 VAL B C 1
ATOM 1651 O O . VAL B 1 46 ? 2.426 23.391 22.125 1 97.88 46 VAL B O 1
ATOM 1654 N N . ASN B 1 47 ? 0.623 22.078 21.953 1 97.25 47 ASN B N 1
ATOM 1655 C CA . ASN B 1 47 ? 1.443 20.875 21.938 1 97.25 47 ASN B CA 1
ATOM 1656 C C . ASN B 1 47 ? 1.751 20.422 20.516 1 97.25 47 ASN B C 1
ATOM 1658 O O . ASN B 1 47 ? 1.828 19.219 20.25 1 97.25 47 ASN B O 1
ATOM 1662 N N . PHE B 1 48 ? 1.919 21.328 19.594 1 98.12 48 PHE B N 1
ATOM 1663 C CA . PHE B 1 48 ? 2.184 21.062 18.188 1 98.12 48 PHE B CA 1
ATOM 1664 C C . PHE B 1 48 ? 3.48 20.281 18.016 1 98.12 48 PHE B C 1
ATOM 1666 O O . PHE B 1 48 ? 3.49 19.219 17.406 1 98.12 48 PHE B O 1
ATOM 1673 N N . GLN B 1 49 ? 4.477 20.703 18.594 1 98.06 49 GLN B N 1
ATOM 1674 C CA . GLN B 1 49 ? 5.789 20.094 18.453 1 98.06 49 GLN B CA 1
ATOM 1675 C C . GLN B 1 49 ? 5.801 18.688 19.047 1 98.06 49 GLN B C 1
ATOM 1677 O O . GLN B 1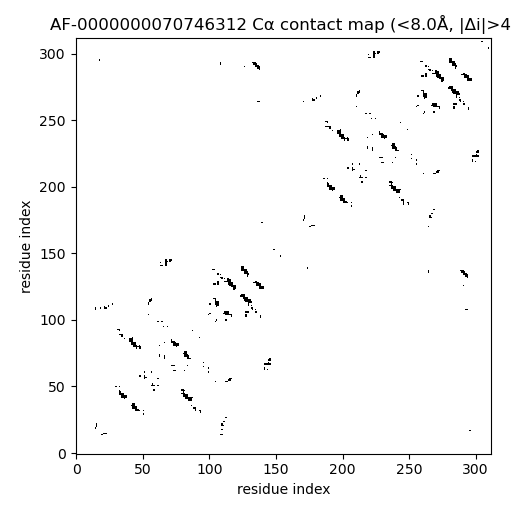 49 ? 6.414 17.766 18.484 1 98.06 49 GLN B O 1
ATOM 1682 N N . GLU B 1 50 ? 5.215 18.562 20.125 1 96.5 50 GLU B N 1
ATOM 1683 C CA . GLU B 1 50 ? 5.141 17.25 20.781 1 96.5 50 GLU B CA 1
ATOM 1684 C C . GLU B 1 50 ? 4.477 16.219 19.875 1 96.5 50 GLU B C 1
ATOM 1686 O O . GLU B 1 50 ? 4.969 15.102 19.734 1 96.5 50 GLU B O 1
ATOM 1691 N N . ILE B 1 51 ? 3.434 16.656 19.266 1 96.75 51 ILE B N 1
ATOM 1692 C CA . ILE B 1 51 ? 2.688 15.773 18.375 1 96.75 51 ILE B CA 1
ATOM 1693 C C . ILE B 1 51 ? 3.533 15.43 17.156 1 96.75 51 ILE B C 1
ATOM 1695 O O . ILE B 1 51 ? 3.584 14.273 16.734 1 96.75 51 ILE B O 1
ATOM 1699 N N . CYS B 1 52 ? 4.203 16.375 16.609 1 97.38 52 CYS B N 1
ATOM 1700 C CA . CYS B 1 52 ? 5.078 16.141 15.477 1 97.38 52 CYS B CA 1
ATOM 1701 C C . CYS B 1 52 ? 6.168 15.125 15.836 1 97.38 52 CYS B C 1
ATOM 1703 O O . CYS B 1 52 ? 6.457 14.219 15.055 1 97.38 52 CYS B O 1
ATOM 1705 N N . GLN B 1 53 ? 6.73 15.258 16.984 1 96.12 53 GLN B N 1
ATOM 1706 C CA . GLN B 1 53 ? 7.793 14.367 17.438 1 96.12 53 GLN B CA 1
ATOM 1707 C C . GLN B 1 53 ? 7.273 12.945 17.625 1 96.12 53 GLN B C 1
ATOM 1709 O O . GLN B 1 53 ? 7.941 11.977 17.25 1 96.12 53 GLN B O 1
ATOM 1714 N N . MET B 1 54 ? 6.121 12.914 18.141 1 94.31 54 MET B N 1
ATOM 1715 C CA . MET B 1 54 ? 5.523 11.602 18.359 1 94.31 54 MET B CA 1
ATOM 1716 C C . MET B 1 54 ? 5.305 10.875 17.031 1 94.31 54 MET B C 1
ATOM 1718 O O . MET B 1 54 ? 5.418 9.656 16.969 1 94.31 54 MET B O 1
ATOM 1722 N N . MET B 1 55 ? 5.027 11.688 16.047 1 95.19 55 MET B N 1
ATOM 1723 C CA . MET B 1 55 ? 4.746 11.109 14.734 1 95.19 55 MET B CA 1
ATOM 1724 C C . MET B 1 55 ? 6.023 10.969 13.922 1 95.19 55 MET B C 1
ATOM 1726 O O . MET B 1 55 ? 6 10.445 12.805 1 95.19 55 MET B O 1
ATOM 1730 N N . HIS B 1 56 ? 7.121 11.398 14.398 1 96 56 HIS B N 1
ATOM 1731 C CA . HIS B 1 56 ? 8.383 11.414 13.656 1 96 56 HIS B CA 1
ATOM 1732 C C . HIS B 1 56 ? 8.227 12.117 12.32 1 96 56 HIS B C 1
ATOM 1734 O O . HIS B 1 56 ? 8.602 11.578 11.273 1 96 56 HIS B O 1
ATOM 1740 N N . ARG B 1 57 ? 7.59 13.297 12.43 1 97.62 57 ARG B N 1
ATOM 1741 C CA . ARG B 1 57 ? 7.426 14.125 11.234 1 97.62 57 ARG B CA 1
ATOM 1742 C C . ARG B 1 57 ? 7.996 15.516 11.453 1 97.62 57 ARG B C 1
ATOM 1744 O O . ARG B 1 57 ? 8.031 16.016 12.578 1 97.62 57 ARG B O 1
ATOM 1751 N N . SER B 1 58 ? 8.469 16.156 10.398 1 97.19 58 SER B N 1
ATOM 1752 C CA . SER B 1 58 ? 8.938 17.531 10.484 1 97.19 58 SER B CA 1
ATOM 1753 C C . SER B 1 58 ? 7.781 18.5 10.758 1 97.19 58 SER B C 1
ATOM 1755 O O . SER B 1 58 ? 6.711 18.359 10.164 1 97.19 58 SER B O 1
ATOM 1757 N N . PRO B 1 59 ? 7.953 19.422 11.68 1 98 59 PRO B N 1
ATOM 1758 C CA . PRO B 1 59 ? 6.902 20.406 11.93 1 98 59 PRO B CA 1
ATOM 1759 C C . PRO B 1 59 ? 6.488 21.156 10.664 1 98 59 PRO B C 1
ATOM 1761 O O . PRO B 1 59 ? 5.32 21.531 10.516 1 98 59 PRO B O 1
ATOM 1764 N N . GLU B 1 60 ? 7.426 21.297 9.789 1 96.31 60 GLU B N 1
ATOM 1765 C CA . GLU B 1 60 ? 7.137 22.031 8.555 1 96.31 60 GLU B CA 1
ATOM 1766 C C . GLU B 1 60 ? 6.102 21.297 7.707 1 96.31 60 GLU B C 1
ATOM 1768 O O . GLU B 1 60 ? 5.191 21.906 7.156 1 96.31 60 GLU B O 1
ATOM 1773 N N . HIS B 1 61 ? 6.266 19.984 7.602 1 96.88 61 HIS B N 1
ATOM 1774 C CA . HIS B 1 61 ? 5.336 19.203 6.797 1 96.88 61 HIS B CA 1
ATOM 1775 C C . HIS B 1 61 ? 3.938 19.219 7.402 1 96.88 61 HIS B C 1
ATOM 1777 O O . HIS B 1 61 ? 2.945 19.359 6.688 1 96.88 61 HIS B O 1
ATOM 1783 N N . VAL B 1 62 ? 3.855 19.125 8.703 1 97.69 62 VAL B N 1
ATOM 1784 C CA . VAL B 1 62 ? 2.57 19.109 9.391 1 97.69 62 VAL B CA 1
ATOM 1785 C C . VAL B 1 62 ? 1.925 20.484 9.297 1 97.69 62 VAL B C 1
ATOM 1787 O O . VAL B 1 62 ? 0.716 20.609 9.086 1 97.69 62 VAL B O 1
ATOM 1790 N N . LEU B 1 63 ? 2.729 21.547 9.445 1 97.62 63 LEU B N 1
ATOM 1791 C CA . LEU B 1 63 ? 2.256 22.906 9.297 1 97.62 63 LEU B CA 1
ATOM 1792 C C . LEU B 1 63 ? 1.659 23.141 7.91 1 97.62 63 LEU B C 1
ATOM 1794 O O . LEU B 1 63 ? 0.54 23.641 7.785 1 97.62 63 LEU B O 1
ATOM 1798 N N . GLN B 1 64 ? 2.41 22.688 6.941 1 96.31 64 GLN B N 1
ATOM 1799 C CA . GLN B 1 64 ? 1.961 22.875 5.566 1 96.31 64 GLN B CA 1
ATOM 1800 C C . GLN B 1 64 ? 0.62 22.188 5.324 1 96.31 64 GLN B C 1
ATOM 1802 O O . GLN B 1 64 ? -0.282 22.766 4.719 1 96.31 64 GLN B O 1
ATOM 1807 N N . PHE B 1 65 ? 0.596 21.031 5.789 1 97.12 65 PHE B N 1
ATOM 1808 C CA . PHE B 1 65 ? -0.647 20.281 5.621 1 97.12 65 PHE B CA 1
ATOM 1809 C C . PHE B 1 65 ? -1.796 20.984 6.34 1 97.12 65 PHE B C 1
ATOM 1811 O O . PHE B 1 65 ? -2.883 21.141 5.777 1 97.12 65 PHE B O 1
ATOM 1818 N N . THR B 1 66 ? -1.587 21.422 7.566 1 97.38 66 THR B N 1
ATOM 1819 C CA . THR B 1 66 ? -2.605 22.062 8.391 1 97.38 66 THR B CA 1
ATOM 1820 C C . THR B 1 66 ? -3.123 23.344 7.727 1 97.38 66 THR B C 1
ATOM 1822 O O . THR B 1 66 ? -4.336 23.531 7.609 1 97.38 66 THR B O 1
ATOM 1825 N N . LEU B 1 67 ? -2.24 24.156 7.234 1 96.19 67 LEU B N 1
ATOM 1826 C CA . LEU B 1 67 ? -2.617 25.422 6.617 1 96.19 67 LEU B CA 1
ATOM 1827 C C . LEU B 1 67 ? -3.342 25.188 5.293 1 96.19 67 LEU B C 1
ATOM 1829 O O . LEU B 1 67 ? -4.305 25.891 4.977 1 96.19 67 LEU B O 1
ATOM 1833 N N . ALA B 1 68 ? -2.867 24.219 4.594 1 95.94 68 ALA B N 1
ATOM 1834 C CA . ALA B 1 68 ? -3.508 23.891 3.32 1 95.94 68 ALA B CA 1
ATOM 1835 C C . ALA B 1 68 ? -4.938 23.391 3.537 1 95.94 68 ALA B C 1
ATOM 1837 O O . ALA B 1 68 ? -5.855 23.797 2.816 1 95.94 68 ALA B O 1
ATOM 1838 N N . GLU B 1 69 ? -5.082 22.562 4.512 1 95.25 69 GLU B N 1
ATOM 1839 C CA . GLU B 1 69 ? -6.398 21.984 4.785 1 95.25 69 GLU B CA 1
ATOM 1840 C C . GLU B 1 69 ? -7.352 23.047 5.328 1 95.25 69 GLU B C 1
ATOM 1842 O O . GLU B 1 69 ? -8.531 23.078 4.965 1 95.25 69 GLU B O 1
ATOM 1847 N N . LEU B 1 70 ? -6.863 23.891 6.137 1 94.75 70 LEU B N 1
ATOM 1848 C CA . LEU B 1 70 ? -7.691 24.922 6.758 1 94.75 70 LEU B CA 1
ATOM 1849 C C . LEU B 1 70 ? -7.867 26.109 5.824 1 94.75 70 LEU B C 1
ATOM 1851 O O . LEU B 1 70 ? -8.781 26.922 6.008 1 94.75 70 LEU B O 1
ATOM 1855 N N . GLY B 1 71 ? -6.98 26.203 4.902 1 94.25 71 GLY B N 1
ATOM 1856 C CA . GLY B 1 71 ? -7.027 27.344 3.998 1 94.25 71 GLY B CA 1
ATOM 1857 C C . GLY B 1 71 ? -6.688 28.656 4.676 1 94.25 71 GLY B C 1
ATOM 1858 O O . GLY B 1 71 ? -7.379 29.672 4.477 1 94.25 71 GLY B O 1
ATOM 1859 N N . THR B 1 72 ? -5.742 28.641 5.516 1 95.25 72 THR B N 1
ATOM 1860 C CA . THR B 1 72 ? -5.391 29.844 6.27 1 95.25 72 THR B CA 1
ATOM 1861 C C . THR B 1 72 ? -3.873 29.984 6.379 1 95.25 72 THR B C 1
ATOM 1863 O O . THR B 1 72 ? -3.127 29.25 5.727 1 95.25 72 THR B O 1
ATOM 1866 N N . GLU B 1 73 ? -3.467 31 7.066 1 95.38 73 GLU B N 1
ATOM 1867 C CA . GLU B 1 73 ? -2.049 31.25 7.305 1 95.38 73 GLU B CA 1
ATOM 1868 C C . GLU B 1 73 ? -1.678 30.969 8.758 1 95.38 73 GLU B C 1
ATOM 1870 O O . GLU B 1 73 ? -2.541 30.984 9.641 1 95.38 73 GLU B O 1
ATOM 1875 N N . GLY B 1 74 ? -0.429 30.672 8.922 1 96.44 74 GLY B N 1
ATOM 1876 C CA . GLY B 1 74 ? 0.073 30.406 10.258 1 96.44 74 GLY B CA 1
ATOM 1877 C C . GLY B 1 74 ? 1.582 30.25 10.312 1 96.44 74 GLY B C 1
ATOM 1878 O O . GLY B 1 74 ? 2.254 30.328 9.281 1 96.44 74 GLY B O 1
ATOM 1879 N N . SER B 1 75 ? 2.029 30.203 11.539 1 97.44 75 SER B N 1
ATOM 1880 C CA . SER B 1 75 ? 3.467 30.062 11.75 1 97.44 75 SER B CA 1
ATOM 1881 C C . SER B 1 75 ? 3.766 29.406 13.094 1 97.44 75 SER B C 1
ATOM 1883 O O . SER B 1 75 ? 2.896 29.344 13.969 1 97.44 75 SER B O 1
ATOM 1885 N N . ILE B 1 76 ? 4.93 28.891 13.156 1 97.75 76 ILE B N 1
ATOM 1886 C CA . ILE B 1 76 ? 5.402 28.328 14.414 1 97.75 76 ILE B CA 1
ATOM 1887 C C . ILE B 1 76 ? 6.086 29.422 15.242 1 97.75 76 ILE B C 1
ATOM 1889 O O . ILE B 1 76 ? 6.953 30.141 14.734 1 97.75 76 ILE B O 1
ATOM 1893 N N . ASP B 1 77 ? 5.734 29.594 16.422 1 95.94 77 ASP B N 1
ATOM 1894 C CA . ASP B 1 77 ? 6.312 30.656 17.25 1 95.94 77 ASP B CA 1
ATOM 1895 C C . ASP B 1 77 ? 7.609 30.188 17.906 1 95.94 77 ASP B C 1
ATOM 1897 O O . ASP B 1 77 ? 8.078 29.078 17.656 1 95.94 77 ASP B O 1
ATOM 1901 N N . GLY B 1 78 ? 8.258 31.016 18.656 1 94.38 78 GLY B N 1
ATOM 1902 C CA . GLY B 1 78 ? 9.547 30.75 19.281 1 94.38 78 GLY B CA 1
ATOM 1903 C C . GLY B 1 78 ? 9.5 29.609 20.281 1 94.38 78 GLY B C 1
ATOM 1904 O O . GLY B 1 78 ? 10.539 29.016 20.594 1 94.38 78 GLY B O 1
ATOM 1905 N N . ASN B 1 79 ? 8.312 29.297 20.781 1 96 79 ASN B N 1
ATOM 1906 C CA . ASN B 1 79 ? 8.133 28.219 21.75 1 96 79 ASN B CA 1
ATOM 1907 C C . ASN B 1 79 ? 7.707 26.922 21.062 1 96 79 ASN B C 1
ATOM 1909 O O . ASN B 1 79 ? 7.195 26.016 21.703 1 96 79 ASN B O 1
ATOM 1913 N N . GLN B 1 80 ? 7.766 26.812 19.734 1 97.12 80 GLN B N 1
ATOM 1914 C CA . GLN B 1 80 ? 7.453 25.656 18.906 1 97.12 80 GLN B CA 1
ATOM 1915 C C . GLN B 1 80 ? 5.953 25.359 18.922 1 97.12 80 GLN B C 1
ATOM 1917 O O . GLN B 1 80 ? 5.539 24.203 18.781 1 97.12 80 GLN B O 1
ATOM 1922 N N . ARG B 1 81 ? 5.223 26.375 19.172 1 97.88 81 ARG B N 1
ATOM 1923 C CA . ARG B 1 81 ? 3.77 26.281 19.062 1 97.88 81 ARG B CA 1
ATOM 1924 C C . ARG B 1 81 ? 3.277 26.797 17.719 1 97.88 81 ARG B C 1
ATOM 1926 O O . ARG B 1 81 ? 3.908 27.656 17.109 1 97.88 81 ARG B O 1
ATOM 1933 N N . LEU B 1 82 ? 2.182 26.219 17.297 1 98.38 82 LEU B N 1
ATOM 1934 C CA . LEU B 1 82 ? 1.635 26.625 16 1 98.38 82 LEU B CA 1
ATOM 1935 C C . LEU B 1 82 ? 0.543 27.688 16.188 1 98.38 82 LEU B C 1
ATOM 1937 O O . LEU B 1 82 ? -0.451 27.438 16.875 1 98.38 82 LEU B O 1
ATOM 1941 N N . VAL B 1 83 ? 0.797 28.844 15.586 1 98.12 83 VAL B N 1
ATOM 1942 C CA . VAL B 1 83 ? -0.19 29.906 15.578 1 98.12 83 VAL B CA 1
ATOM 1943 C C . VAL B 1 83 ? -0.96 29.906 14.266 1 98.12 83 VAL B C 1
ATOM 1945 O O . VAL B 1 83 ? -0.364 30 13.188 1 98.12 83 VAL B O 1
ATOM 1948 N N . ILE B 1 84 ? -2.232 29.797 14.352 1 97.44 84 ILE B N 1
ATOM 1949 C CA . ILE B 1 84 ? -3.074 29.734 13.164 1 97.44 84 ILE B CA 1
ATOM 1950 C C . ILE B 1 84 ? -4.066 30.891 13.164 1 97.44 84 ILE B C 1
ATOM 1952 O O . ILE B 1 84 ? -4.668 31.203 14.195 1 97.44 84 ILE B O 1
ATOM 1956 N N . ARG B 1 85 ? -4.199 31.469 11.969 1 97.19 85 ARG B N 1
ATOM 1957 C CA . ARG B 1 85 ? -5.227 32.5 11.828 1 97.19 85 ARG B CA 1
ATOM 1958 C C . ARG B 1 85 ? -6.617 31.875 11.781 1 97.19 85 ARG B C 1
ATOM 1960 O O . ARG B 1 85 ? -6.852 30.922 11.047 1 97.19 85 ARG B O 1
ATOM 1967 N N . GLY B 1 86 ? -7.438 32.344 12.648 1 96.25 86 GLY B N 1
ATOM 1968 C CA . GLY B 1 86 ? -8.797 31.828 12.695 1 96.25 86 GLY B CA 1
ATOM 1969 C C . GLY B 1 86 ? -9.148 31.219 14.039 1 96.25 86 GLY B C 1
ATOM 1970 O O . GLY B 1 86 ? -8.289 31.078 14.906 1 96.25 86 GLY B O 1
ATOM 1971 N N . ARG B 1 87 ? -10.391 30.969 14.18 1 95.75 87 ARG B N 1
ATOM 1972 C CA . ARG B 1 87 ? -10.922 30.328 15.375 1 95.75 87 ARG B CA 1
ATOM 1973 C C . ARG B 1 87 ? -11.281 28.875 15.102 1 95.75 87 ARG B C 1
ATOM 1975 O O . ARG B 1 87 ? -12.109 28.594 14.234 1 95.75 87 ARG B O 1
ATOM 1982 N N . TYR B 1 88 ? -10.609 28.047 15.914 1 96 88 TYR B N 1
ATOM 1983 C CA . TYR B 1 88 ? -10.859 26.625 15.688 1 96 88 TYR B CA 1
ATOM 1984 C C . TYR B 1 88 ? -11.125 25.906 17 1 96 88 TYR B C 1
ATOM 1986 O O . TYR B 1 88 ? -10.516 26.234 18.031 1 96 88 TYR B O 1
ATOM 1994 N N . VAL B 1 89 ? -11.977 24.969 16.906 1 93 89 VAL B N 1
ATOM 1995 C CA . VAL B 1 89 ? -12.242 24.109 18.047 1 93 89 VAL B CA 1
ATOM 1996 C C . VAL B 1 89 ? -11.352 22.875 18 1 93 89 VAL B C 1
ATOM 1998 O O . VAL B 1 89 ? -10.984 22.422 16.906 1 93 89 VAL B O 1
ATOM 2001 N N . PRO B 1 90 ? -11.039 22.312 19.109 1 93.81 90 PRO B N 1
ATOM 2002 C CA . PRO B 1 90 ? -10.125 21.172 19.172 1 93.81 90 PRO B CA 1
ATOM 2003 C C . PRO B 1 90 ? -10.609 20 18.312 1 93.81 90 PRO B C 1
ATOM 2005 O O . PRO B 1 90 ? -9.797 19.328 17.672 1 93.81 90 PRO B O 1
ATOM 2008 N N . LYS B 1 91 ? -11.852 19.766 18.25 1 93.81 91 LYS B N 1
ATOM 2009 C CA . LYS B 1 91 ? -12.398 18.625 17.516 1 93.81 91 LYS B CA 1
ATOM 2010 C C . LYS B 1 91 ? -12.031 18.719 16.031 1 93.81 91 LYS B C 1
ATOM 2012 O O . LYS B 1 91 ? -11.758 17.688 15.391 1 93.81 91 LYS B O 1
ATOM 2017 N N . TYR B 1 92 ? -12.055 19.859 15.531 1 95.38 92 TYR B N 1
ATOM 2018 C CA . TYR B 1 92 ? -11.727 20.047 14.125 1 95.38 92 TYR B CA 1
ATOM 2019 C C . TYR B 1 92 ? -10.258 19.75 13.859 1 95.38 92 TYR B C 1
ATOM 2021 O O . TYR B 1 92 ? -9.914 19.078 12.883 1 95.38 92 TYR B O 1
ATOM 2029 N N . ILE B 1 93 ? -9.422 20.219 14.719 1 96.56 93 ILE B N 1
ATOM 2030 C CA . ILE B 1 93 ? -7.992 19.984 14.57 1 96.56 93 ILE B CA 1
ATOM 2031 C C . ILE B 1 93 ? -7.688 18.5 14.781 1 96.56 93 ILE B C 1
ATOM 2033 O O . ILE B 1 93 ? -6.797 17.953 14.133 1 96.56 93 ILE B O 1
ATOM 2037 N N . GLU B 1 94 ? -8.406 17.922 15.625 1 94.62 94 GLU B N 1
ATOM 2038 C CA . GLU B 1 94 ? -8.266 16.484 15.82 1 94.62 94 GLU B CA 1
ATOM 2039 C C . GLU B 1 94 ? -8.594 15.719 14.539 1 94.62 94 GLU B C 1
ATOM 2041 O O . GLU B 1 94 ? -7.891 14.781 14.172 1 94.62 94 GLU B O 1
ATOM 2046 N N . SER B 1 95 ? -9.664 16.094 13.93 1 95.56 95 SER B N 1
ATOM 2047 C CA . SER B 1 95 ? -10.047 15.469 12.672 1 95.56 95 SER B CA 1
ATOM 2048 C C . SER B 1 95 ? -8.977 15.664 11.609 1 95.56 95 SER B C 1
ATOM 2050 O O . SER B 1 95 ? -8.672 14.734 10.852 1 95.56 95 SER B O 1
ATOM 2052 N N . LEU B 1 96 ? -8.461 16.812 11.555 1 96.31 96 LEU B N 1
ATOM 2053 C CA . LEU B 1 96 ? -7.387 17.109 10.617 1 96.31 96 LEU B CA 1
ATOM 2054 C C . LEU B 1 96 ? -6.156 16.25 10.898 1 96.31 96 LEU B C 1
ATOM 2056 O O . LEU B 1 96 ? -5.539 15.719 9.977 1 96.31 96 LEU B O 1
ATOM 2060 N N . LEU B 1 97 ? -5.867 16.141 12.172 1 96.12 97 LEU B N 1
ATOM 2061 C CA . LEU B 1 97 ? -4.727 15.336 12.586 1 96.12 97 LEU B CA 1
ATOM 2062 C C . LEU B 1 97 ? -4.934 13.875 12.211 1 96.12 97 LEU B C 1
ATOM 2064 O O . LEU B 1 97 ? -4.004 13.203 11.766 1 96.12 97 LEU B O 1
ATOM 2068 N N . ARG B 1 98 ? -6.07 13.438 12.32 1 94.25 98 ARG B N 1
ATOM 2069 C CA . ARG B 1 98 ? -6.387 12.07 11.93 1 94.25 98 ARG B CA 1
ATOM 2070 C C . ARG B 1 98 ? -6.168 11.867 10.43 1 94.25 98 ARG B C 1
ATOM 2072 O O . ARG B 1 98 ? -5.621 10.844 10.016 1 94.25 98 ARG B O 1
ATOM 2079 N N . LYS B 1 99 ? -6.617 12.789 9.727 1 95.81 99 LYS B N 1
ATOM 2080 C CA . LYS B 1 99 ? -6.406 12.734 8.281 1 95.81 99 LYS B CA 1
ATOM 2081 C C . LYS B 1 99 ? -4.918 12.68 7.945 1 95.81 99 LYS B C 1
ATOM 2083 O O . LYS B 1 99 ? -4.496 11.891 7.098 1 95.81 99 LYS B O 1
ATOM 2088 N N . TYR B 1 100 ? -4.203 13.516 8.641 1 96.81 100 TYR B N 1
ATOM 2089 C CA . TYR B 1 100 ? -2.76 13.547 8.422 1 96.81 100 TYR B CA 1
ATOM 2090 C C . TYR B 1 100 ? -2.125 12.203 8.766 1 96.81 100 TYR B C 1
ATOM 2092 O O . TYR B 1 100 ? -1.298 11.688 8.008 1 96.81 100 TYR B O 1
ATOM 2100 N N . ILE B 1 101 ? -2.486 11.648 9.859 1 96.31 101 ILE B N 1
ATOM 2101 C CA . ILE B 1 101 ? -1.926 10.383 10.328 1 96.31 101 ILE B CA 1
ATOM 2102 C C . ILE B 1 101 ? -2.266 9.273 9.344 1 96.31 101 ILE B C 1
ATOM 2104 O O . ILE B 1 101 ? -1.399 8.477 8.977 1 96.31 101 ILE B O 1
ATOM 2108 N N . THR B 1 102 ? -3.436 9.32 8.898 1 94.44 102 THR B N 1
ATOM 2109 C CA . THR B 1 102 ? -3.885 8.297 7.961 1 94.44 102 THR B CA 1
ATOM 2110 C C . THR B 1 102 ? -3.121 8.398 6.645 1 94.44 102 THR B C 1
ATOM 2112 O O . THR B 1 102 ? -2.711 7.383 6.078 1 94.44 102 THR B O 1
ATOM 2115 N N . GLU B 1 103 ? -2.826 9.578 6.266 1 95.44 103 GLU B N 1
ATOM 2116 C CA . GLU B 1 103 ? -2.268 9.789 4.934 1 95.44 103 GLU B CA 1
ATOM 2117 C C . GLU B 1 103 ? -0.744 9.742 4.961 1 95.44 103 GLU B C 1
ATOM 2119 O O . GLU B 1 103 ? -0.121 9.188 4.051 1 95.44 103 GLU B O 1
ATOM 2124 N N . TYR B 1 104 ? -0.179 10.242 6.02 1 97.44 104 TYR B N 1
ATOM 2125 C CA . TYR B 1 104 ? 1.257 10.492 5.941 1 97.44 104 TYR B CA 1
ATOM 2126 C C . TYR B 1 104 ? 1.998 9.734 7.039 1 97.44 104 TYR B C 1
ATOM 2128 O O . TYR B 1 104 ? 3.23 9.742 7.086 1 97.44 104 TYR B O 1
ATOM 2136 N N . VAL B 1 105 ? 1.301 9.031 7.961 1 97.5 105 VAL B N 1
ATOM 2137 C CA . VAL B 1 105 ? 2 8.43 9.094 1 97.5 105 VAL B CA 1
ATOM 2138 C C . VAL B 1 105 ? 1.712 6.934 9.133 1 97.5 105 VAL B C 1
ATOM 2140 O O . VAL B 1 105 ? 2.635 6.113 9.102 1 97.5 105 VAL B O 1
ATOM 2143 N N . SER B 1 106 ? 0.485 6.555 9.062 1 94.69 106 SER B N 1
ATOM 2144 C CA . SER B 1 106 ? 0.105 5.16 9.258 1 94.69 106 SER B CA 1
ATOM 2145 C C . SER B 1 106 ? 0.496 4.309 8.055 1 94.69 106 SER B C 1
ATOM 2147 O O . SER B 1 106 ? 0.273 4.707 6.906 1 94.69 106 SER B O 1
ATOM 2149 N N . CYS B 1 107 ? 1.042 3.215 8.352 1 94.44 107 CYS B N 1
ATOM 2150 C CA . CYS B 1 107 ? 1.317 2.242 7.301 1 94.44 107 CYS B CA 1
ATOM 2151 C C . CYS B 1 107 ? 0.023 1.688 6.719 1 94.44 107 CYS B C 1
ATOM 2153 O O . CYS B 1 107 ? -0.915 1.382 7.457 1 94.44 107 CYS B O 1
ATOM 2155 N N . GLN B 1 108 ? 0.031 1.528 5.512 1 91.25 108 GLN B N 1
ATOM 2156 C CA . GLN B 1 108 ? -1.178 1.025 4.867 1 91.25 108 GLN B CA 1
ATOM 2157 C C . GLN B 1 108 ? -1.292 -0.489 5.016 1 91.25 108 GLN B C 1
ATOM 2159 O O . GLN B 1 108 ? -2.396 -1.036 5.012 1 91.25 108 GLN B O 1
ATOM 2164 N N . MET B 1 109 ? -0.115 -1.145 5.191 1 88.75 109 MET B N 1
ATOM 2165 C CA . MET B 1 109 ? -0.087 -2.604 5.211 1 88.75 109 MET B CA 1
ATOM 2166 C C . MET B 1 109 ? -0.35 -3.133 6.617 1 88.75 109 MET B C 1
ATOM 2168 O O . MET B 1 109 ? -1.187 -4.016 6.809 1 88.75 109 MET B O 1
ATOM 2172 N N . CYS B 1 110 ? 0.338 -2.549 7.559 1 88.94 110 CYS B N 1
ATOM 2173 C CA . CYS B 1 110 ? 0.226 -3.123 8.898 1 88.94 110 CYS B CA 1
ATOM 2174 C C . CYS B 1 110 ? -0.395 -2.125 9.867 1 88.94 110 CYS B C 1
ATOM 2176 O O . CYS B 1 110 ? -0.561 -2.426 11.055 1 88.94 110 CYS B O 1
ATOM 2178 N N . ARG B 1 111 ? -0.55 -0.917 9.492 1 91.62 111 ARG B N 1
ATOM 2179 C CA . ARG B 1 111 ? -1.242 0.154 10.203 1 91.62 111 ARG B CA 1
ATOM 2180 C C . ARG B 1 111 ? -0.376 0.716 11.328 1 91.62 111 ARG B C 1
ATOM 2182 O O . ARG B 1 111 ? -0.857 1.479 12.164 1 91.62 111 ARG B O 1
ATOM 2189 N N . SER B 1 112 ? 0.834 0.355 11.375 1 92.12 112 SER B N 1
ATOM 2190 C CA . SER B 1 112 ? 1.764 0.879 12.367 1 92.12 112 SER B CA 1
ATOM 2191 C C . SER B 1 112 ? 2.078 2.35 12.117 1 92.12 112 SER B C 1
ATOM 2193 O O . SER B 1 112 ? 2.234 2.764 10.961 1 92.12 112 SER B O 1
ATOM 2195 N N . PRO B 1 113 ? 2.184 3.123 13.148 1 93.38 113 PRO B N 1
ATOM 2196 C CA . PRO B 1 113 ? 2.609 4.516 12.992 1 93.38 113 PRO B CA 1
ATOM 2197 C C . PRO B 1 113 ? 4.125 4.66 12.883 1 93.38 113 PRO B C 1
ATOM 2199 O O . PRO B 1 113 ? 4.629 5.758 12.633 1 93.38 113 PRO B O 1
ATOM 2202 N N . ASN B 1 114 ? 4.82 3.58 13.164 1 95 114 ASN B N 1
ATOM 2203 C CA . ASN B 1 114 ? 6.277 3.627 13.133 1 95 114 ASN B CA 1
ATOM 2204 C C . ASN B 1 114 ? 6.805 3.688 11.695 1 95 114 ASN B C 1
ATOM 2206 O O . ASN B 1 114 ? 7.328 2.697 11.18 1 95 114 ASN B O 1
ATOM 2210 N N . THR B 1 115 ? 6.625 4.879 11.125 1 97.38 115 THR B N 1
ATOM 2211 C CA . THR B 1 115 ? 7.031 5.094 9.742 1 97.38 115 THR B CA 1
ATOM 2212 C C . THR B 1 115 ? 7.938 6.316 9.625 1 97.38 115 THR B C 1
ATOM 2214 O O . THR B 1 115 ? 8.055 7.098 10.57 1 97.38 115 THR B O 1
ATOM 2217 N N . THR B 1 116 ? 8.633 6.414 8.562 1 97.88 116 THR B N 1
ATOM 2218 C CA . THR B 1 116 ? 9.398 7.598 8.188 1 97.88 116 THR B CA 1
ATOM 2219 C C . THR B 1 116 ? 8.883 8.188 6.879 1 97.88 116 THR B C 1
ATOM 2221 O O . THR B 1 116 ? 8.297 7.477 6.062 1 97.88 116 THR B O 1
ATOM 2224 N N . LEU B 1 117 ? 9 9.414 6.754 1 98.06 117 LEU B N 1
ATOM 2225 C CA . LEU B 1 117 ? 8.617 10.133 5.547 1 98.06 117 LEU B CA 1
ATOM 2226 C C . LEU B 1 117 ? 9.852 10.695 4.844 1 98.06 117 LEU B C 1
ATOM 2228 O O . LEU B 1 117 ? 10.602 11.477 5.43 1 98.06 117 LEU B O 1
ATOM 2232 N N . THR B 1 118 ? 10.047 10.281 3.637 1 96.25 118 THR B N 1
ATOM 2233 C CA . THR B 1 118 ? 11.211 10.734 2.885 1 96.25 118 THR B CA 1
ATOM 2234 C C . THR B 1 118 ? 10.805 11.219 1.495 1 96.25 118 THR B C 1
ATOM 2236 O O . THR B 1 118 ? 9.82 10.734 0.931 1 96.25 118 THR B O 1
ATOM 2239 N N . ARG B 1 119 ? 11.539 12.164 1.059 1 93.94 119 ARG B N 1
ATOM 2240 C CA . ARG B 1 119 ? 11.352 12.648 -0.305 1 93.94 119 ARG B CA 1
ATOM 2241 C C . ARG B 1 119 ? 12.328 11.969 -1.265 1 93.94 119 ARG B C 1
ATOM 2243 O O . ARG B 1 119 ? 13.539 12 -1.051 1 93.94 119 ARG B O 1
ATOM 2250 N N . ASP B 1 120 ? 11.734 11.398 -2.254 1 90.75 120 ASP B N 1
ATOM 2251 C CA . ASP B 1 120 ? 12.578 10.742 -3.25 1 90.75 120 ASP B CA 1
ATOM 2252 C C . ASP B 1 120 ? 13.32 11.766 -4.098 1 90.75 120 ASP B C 1
ATOM 2254 O O . ASP B 1 120 ? 12.727 12.719 -4.598 1 90.75 120 ASP B O 1
ATOM 2258 N N . SER B 1 121 ? 14.602 11.562 -4.277 1 89.75 121 SER B N 1
ATOM 2259 C CA . SER B 1 121 ? 15.438 12.539 -4.965 1 89.75 121 SER B CA 1
ATOM 2260 C C . SER B 1 121 ? 15.172 12.531 -6.469 1 89.75 121 SER B C 1
ATOM 2262 O O . SER B 1 121 ? 15.289 13.57 -7.125 1 89.75 121 SER B O 1
ATOM 2264 N N . VAL B 1 122 ? 14.797 11.461 -6.941 1 84.81 122 VAL B N 1
ATOM 2265 C CA . VAL B 1 122 ? 14.617 11.328 -8.383 1 84.81 122 VAL B CA 1
ATOM 2266 C C . VAL B 1 122 ? 13.219 11.797 -8.781 1 84.81 122 VAL B C 1
ATOM 2268 O O . VAL B 1 122 ? 13.07 12.727 -9.578 1 84.81 122 VAL B O 1
ATOM 2271 N N . SER B 1 123 ? 12.156 11.32 -8.172 1 83 123 SER B N 1
ATOM 2272 C CA . SER B 1 123 ? 10.773 11.602 -8.555 1 83 123 SER B CA 1
ATOM 2273 C C . SER B 1 123 ? 10.227 12.805 -7.789 1 83 123 SER B C 1
ATOM 2275 O O . SER B 1 123 ? 9.195 13.359 -8.164 1 83 123 SER B O 1
ATOM 2277 N N . ARG B 1 124 ? 10.852 13.195 -6.703 1 88.38 124 ARG B N 1
ATOM 2278 C CA . ARG B 1 124 ? 10.445 14.297 -5.836 1 88.38 124 ARG B CA 1
ATOM 2279 C C . ARG B 1 124 ? 9.156 13.961 -5.09 1 88.38 124 ARG B C 1
ATOM 2281 O O . ARG B 1 124 ? 8.516 14.844 -4.516 1 88.38 124 ARG B O 1
ATOM 2288 N N . LEU B 1 125 ? 8.828 12.695 -5.18 1 89.12 125 LEU B N 1
ATOM 2289 C CA . LEU B 1 125 ? 7.652 12.234 -4.445 1 89.12 125 LEU B CA 1
ATOM 2290 C C . LEU B 1 125 ? 8.016 11.875 -3.008 1 89.12 125 LEU B C 1
ATOM 2292 O O . LEU B 1 125 ? 9.164 11.539 -2.717 1 89.12 125 LEU B O 1
ATOM 2296 N N . TYR B 1 126 ? 7.055 12.07 -2.16 1 94.5 126 TYR B N 1
ATOM 2297 C CA . TYR B 1 126 ? 7.234 11.625 -0.783 1 94.5 126 TYR B CA 1
ATOM 2298 C C . TYR B 1 126 ? 6.844 10.156 -0.627 1 94.5 126 TYR B C 1
ATOM 2300 O O . TYR B 1 126 ? 5.863 9.703 -1.22 1 94.5 126 TYR B O 1
ATOM 2308 N N . PHE B 1 127 ? 7.637 9.43 0.173 1 96.56 127 PHE B N 1
ATOM 2309 C CA . PHE B 1 127 ? 7.355 8.039 0.483 1 96.56 127 PHE B CA 1
ATOM 2310 C C . PHE B 1 127 ? 7.277 7.82 1.989 1 96.56 127 PHE B C 1
ATOM 2312 O O . PHE B 1 127 ? 8.078 8.375 2.744 1 96.56 127 PHE B O 1
ATOM 2319 N N . VAL B 1 128 ? 6.312 7.074 2.393 1 97.75 128 VAL B N 1
ATOM 2320 C CA . VAL B 1 128 ? 6.227 6.586 3.764 1 97.75 128 VAL B CA 1
ATOM 2321 C C . VAL B 1 128 ? 6.816 5.18 3.848 1 97.75 128 VAL B C 1
ATOM 2323 O O . VAL B 1 128 ? 6.414 4.285 3.096 1 97.75 128 VAL B O 1
ATOM 2326 N N . HIS B 1 129 ? 7.785 5.023 4.699 1 97.44 129 HIS B N 1
ATOM 2327 C CA . HIS B 1 129 ? 8.43 3.73 4.914 1 97.44 129 HIS B CA 1
ATOM 2328 C C . HIS B 1 129 ? 8.133 3.188 6.305 1 97.44 129 HIS B C 1
ATOM 2330 O O . HIS B 1 129 ? 8.422 3.846 7.309 1 97.44 129 HIS B O 1
ATOM 2336 N N . CYS B 1 130 ? 7.586 2.014 6.332 1 96.44 130 CYS B N 1
ATOM 2337 C CA . CYS B 1 130 ? 7.258 1.418 7.621 1 96.44 130 CYS B CA 1
ATOM 2338 C C . CYS B 1 130 ? 8.453 0.673 8.195 1 96.44 130 CYS B C 1
ATOM 2340 O O . CYS B 1 130 ? 9.086 -0.127 7.508 1 96.44 130 CYS B O 1
ATOM 2342 N N . GLN B 1 131 ? 8.68 0.888 9.453 1 94.75 131 GLN B N 1
ATOM 2343 C CA . GLN B 1 131 ? 9.82 0.25 10.102 1 94.75 131 GLN B CA 1
ATOM 2344 C C . GLN B 1 131 ? 9.438 -1.108 10.68 1 94.75 131 GLN B C 1
ATOM 2346 O O . GLN B 1 131 ? 10.312 -1.9 11.047 1 94.75 131 GLN B O 1
ATOM 2351 N N . ASP B 1 132 ? 8.188 -1.396 10.727 1 91.12 132 ASP B N 1
ATOM 2352 C CA . ASP B 1 132 ? 7.746 -2.654 11.32 1 91.12 132 ASP B CA 1
ATOM 2353 C C . ASP B 1 132 ? 7.586 -3.738 10.258 1 91.12 132 ASP B C 1
ATOM 2355 O O . ASP B 1 132 ? 8.117 -4.844 10.406 1 91.12 132 ASP B O 1
ATOM 2359 N N . CYS B 1 133 ? 6.953 -3.402 9.102 1 89.38 133 CYS B N 1
ATOM 2360 C CA . CYS B 1 133 ? 6.688 -4.457 8.133 1 89.38 133 CYS B CA 1
ATOM 2361 C C . CYS B 1 133 ? 7.574 -4.297 6.898 1 89.38 133 CYS B C 1
ATOM 2363 O O . CYS B 1 133 ? 7.664 -5.203 6.07 1 89.38 133 CYS B O 1
ATOM 2365 N N . GLY B 1 134 ? 8.141 -3.17 6.738 1 93.12 134 GLY B N 1
ATOM 2366 C CA . GLY B 1 134 ? 9.109 -2.973 5.676 1 93.12 134 GLY B CA 1
ATOM 2367 C C . GLY B 1 134 ? 8.492 -2.426 4.398 1 93.12 134 GLY B C 1
ATOM 2368 O O . GLY B 1 134 ? 9.203 -2.129 3.438 1 93.12 134 GLY B O 1
ATOM 2369 N N . SER B 1 135 ? 7.156 -2.168 4.41 1 95.25 135 SER B N 1
ATOM 2370 C CA . SER B 1 135 ? 6.48 -1.674 3.213 1 95.25 135 SER B CA 1
ATOM 2371 C C . SER B 1 135 ? 6.723 -0.18 3.021 1 95.25 135 SER B C 1
ATOM 2373 O O . SER B 1 135 ? 7.074 0.524 3.969 1 95.25 135 SER B O 1
ATOM 2375 N N . SER B 1 136 ? 6.574 0.261 1.766 1 96.75 136 SER B N 1
ATOM 2376 C CA . SER B 1 136 ? 6.703 1.672 1.415 1 96.75 136 SER B CA 1
ATOM 2377 C C . SER B 1 136 ? 5.68 2.074 0.356 1 96.75 136 SER B C 1
ATOM 2379 O O . SER B 1 136 ? 5.297 1.259 -0.484 1 96.75 136 SER B O 1
ATOM 2381 N N . ARG B 1 137 ? 5.238 3.287 0.445 1 96.12 137 ARG B N 1
ATOM 2382 C CA . ARG B 1 137 ? 4.297 3.791 -0.549 1 96.12 137 ARG B CA 1
ATOM 2383 C C . ARG B 1 137 ? 4.496 5.285 -0.786 1 96.12 137 ARG B C 1
ATOM 2385 O O . ARG B 1 137 ? 4.941 6.004 0.109 1 96.12 137 ARG B O 1
ATOM 2392 N N . SER B 1 138 ? 4.152 5.656 -1.952 1 93.88 138 SER B N 1
ATOM 2393 C CA . SER B 1 138 ? 4.156 7.086 -2.248 1 93.88 138 SER B CA 1
ATOM 2394 C C . SER B 1 138 ? 2.93 7.777 -1.659 1 93.88 138 SER B C 1
ATOM 2396 O O . SER B 1 138 ? 1.883 7.148 -1.481 1 93.88 138 SER B O 1
ATOM 2398 N N . VAL B 1 139 ? 3.115 9.016 -1.247 1 95.12 139 VAL B N 1
ATOM 2399 C CA . VAL B 1 139 ? 1.996 9.797 -0.728 1 95.12 139 VAL B CA 1
ATOM 2400 C C . VAL B 1 139 ? 1.878 11.109 -1.5 1 95.12 139 VAL B C 1
ATOM 2402 O O . VAL B 1 139 ? 2.848 11.562 -2.111 1 95.12 139 VAL B O 1
ATOM 2405 N N . ALA B 1 140 ? 0.688 11.711 -1.474 1 90.12 140 ALA B N 1
ATOM 2406 C CA . ALA B 1 140 ? 0.418 12.93 -2.223 1 90.12 140 ALA B CA 1
ATOM 2407 C C . ALA B 1 140 ? 1.203 14.109 -1.651 1 90.12 140 ALA B C 1
ATOM 2409 O O . ALA B 1 140 ? 1.357 14.227 -0.434 1 90.12 140 ALA B O 1
ATOM 2410 N N . ALA B 1 141 ? 1.599 14.922 -2.604 1 90.56 141 ALA B N 1
ATOM 2411 C CA . ALA B 1 141 ? 2.201 16.188 -2.178 1 90.56 141 ALA B CA 1
ATOM 2412 C C . ALA B 1 141 ? 1.157 17.109 -1.551 1 90.56 141 ALA B C 1
ATOM 2414 O O . ALA B 1 141 ? -0.01 17.094 -1.948 1 90.56 141 ALA B O 1
ATOM 2415 N N . ILE B 1 142 ? 1.587 17.828 -0.581 1 92.38 142 ILE B N 1
ATOM 2416 C CA . ILE B 1 142 ? 0.683 18.797 0.023 1 92.38 142 ILE B CA 1
ATOM 2417 C C . ILE B 1 142 ? 0.54 20 -0.895 1 92.38 142 ILE B C 1
ATOM 2419 O O . ILE B 1 142 ? 1.538 20.609 -1.294 1 92.38 142 ILE B O 1
ATOM 2423 N N . ARG B 1 143 ? -0.635 20.25 -1.453 1 79.81 143 ARG B N 1
ATOM 2424 C CA . ARG B 1 143 ? -0.873 21.375 -2.354 1 79.81 143 ARG B CA 1
ATOM 2425 C C . ARG B 1 143 ? -1.072 22.672 -1.571 1 79.81 143 ARG B C 1
ATOM 2427 O O . ARG B 1 143 ? -1.712 22.672 -0.518 1 79.81 143 ARG B O 1
ATOM 2434 N N . SER B 1 144 ? -0.143 23.641 -1.686 1 66.75 144 SER B N 1
ATOM 2435 C CA . SER B 1 144 ? -0.304 24.938 -1.044 1 66.75 144 SER B CA 1
ATOM 2436 C C . SER B 1 144 ? -1.541 25.672 -1.564 1 66.75 144 SER B C 1
ATOM 2438 O O . SER B 1 144 ? -1.778 25.719 -2.773 1 66.75 144 SER B O 1
ATOM 2440 N N . GLY B 1 145 ? -2.664 25.438 -1.069 1 52.5 145 GLY B N 1
ATOM 2441 C CA . GLY B 1 145 ? -3.812 26.234 -1.477 1 52.5 145 GLY B CA 1
ATOM 2442 C C . GLY B 1 145 ? -3.473 27.688 -1.732 1 52.5 145 GLY B C 1
ATOM 2443 O O . GLY B 1 145 ? -2.309 28.031 -1.949 1 52.5 145 GLY B O 1
ATOM 2444 N N . PHE B 1 146 ? -4.176 28.703 -0.911 1 48.38 146 PHE B N 1
ATOM 2445 C CA . PHE B 1 146 ? -4.5 30.109 -1.047 1 48.38 146 PHE B CA 1
ATOM 2446 C C . PHE B 1 146 ? -3.285 30.984 -0.74 1 48.38 146 PHE B C 1
ATOM 2448 O O . PHE B 1 146 ? -2.805 31 0.395 1 48.38 146 PHE B O 1
ATOM 2455 N N . HIS B 1 147 ? -2.316 30.938 -1.543 1 48.31 147 HIS B N 1
ATOM 2456 C CA . HIS B 1 147 ? -1.562 32.156 -1.19 1 48.31 147 HIS B CA 1
ATOM 2457 C C . HIS B 1 147 ? -2.48 33.344 -1.064 1 48.31 147 HIS B C 1
ATOM 2459 O O . HIS B 1 147 ? -3.146 33.719 -2.029 1 48.31 147 HIS B O 1
ATOM 2465 N N . ALA B 1 148 ? -3.205 33.531 -0.122 1 39.03 148 ALA B N 1
ATOM 2466 C CA . ALA B 1 148 ? -3.857 34.844 0.001 1 39.03 148 ALA B CA 1
ATOM 2467 C C . ALA B 1 148 ? -2.91 35.969 -0.399 1 39.03 148 ALA B C 1
ATOM 2469 O O . ALA B 1 148 ? -1.785 36.031 0.1 1 39.03 148 ALA B O 1
ATOM 2470 N N . ALA B 1 149 ? -3.133 36.5 -1.538 1 43.78 149 ALA B N 1
ATOM 2471 C CA . ALA B 1 149 ? -2.447 37.75 -1.865 1 43.78 149 ALA B CA 1
ATOM 2472 C C . ALA B 1 149 ? -2.316 38.656 -0.635 1 43.78 149 ALA B C 1
ATOM 2474 O O . ALA B 1 149 ? -3.309 38.938 0.034 1 43.78 149 ALA B O 1
ATOM 2475 N N . THR B 1 150 ? -1.372 38.438 0.12 1 39.19 150 THR B N 1
ATOM 2476 C CA . THR B 1 150 ? -1.226 39.438 1.178 1 39.19 150 THR B CA 1
ATOM 2477 C C . THR B 1 150 ? -1.632 40.812 0.68 1 39.19 150 THR B C 1
ATOM 2479 O O . THR B 1 150 ? -1.644 41.062 -0.527 1 39.19 150 THR B O 1
ATOM 2482 N N . ARG B 1 151 ? -2.195 41.562 1.511 1 41.44 151 ARG B N 1
ATOM 2483 C CA . ARG B 1 151 ? -2.488 42.938 1.2 1 41.44 151 ARG B CA 1
ATOM 2484 C C . ARG B 1 151 ? -1.332 43.594 0.444 1 41.44 151 ARG B C 1
ATOM 2486 O O . ARG B 1 151 ? -1.543 44.5 -0.375 1 41.44 151 ARG B O 1
ATOM 2493 N N . ALA B 1 152 ? -0.115 43.219 0.631 1 43.16 152 ALA B N 1
ATOM 2494 C CA . ALA B 1 152 ? 0.987 43.844 -0.077 1 43.16 152 ALA B CA 1
ATOM 2495 C C . ALA B 1 152 ? 0.999 43.469 -1.551 1 43.16 152 ALA B C 1
ATOM 2497 O O . ALA B 1 152 ? 1.396 44.25 -2.408 1 43.16 152 ALA B O 1
ATOM 2498 N N . ASP B 1 153 ? 0.555 42.344 -1.894 1 45.38 153 ASP B N 1
ATOM 2499 C CA . ASP B 1 153 ? 0.56 41.938 -3.301 1 45.38 153 ASP B CA 1
ATOM 2500 C C . ASP B 1 153 ? -0.567 42.625 -4.066 1 45.38 153 ASP B C 1
ATOM 2502 O O . ASP B 1 153 ? -0.542 42.688 -5.297 1 45.38 153 ASP B O 1
ATOM 2506 N N . ARG B 1 154 ? -1.742 42.906 -3.498 1 40.53 154 ARG B N 1
ATOM 2507 C CA . ARG B 1 154 ? -2.758 43.719 -4.152 1 40.53 154 ARG B CA 1
ATOM 2508 C C . ARG B 1 154 ? -2.283 45.156 -4.309 1 40.53 154 ARG B C 1
ATOM 2510 O O . ARG B 1 154 ? -2.828 45.906 -5.117 1 40.53 154 ARG B O 1
ATOM 2517 N N . ARG B 1 155 ? -1.517 45.719 -3.35 1 41.06 155 ARG B N 1
ATOM 2518 C CA . ARG B 1 155 ? -1.142 47.125 -3.455 1 41.06 155 ARG B CA 1
ATOM 2519 C C . ARG B 1 155 ? -0.029 47.344 -4.48 1 41.06 155 ARG B C 1
ATOM 2521 O O . ARG B 1 155 ? 0.318 48.469 -4.82 1 41.06 155 ARG B O 1
ATOM 2528 N N . ALA B 1 156 ? 0.516 46.031 -4.969 1 41.97 156 ALA B N 1
ATOM 2529 C CA . ALA B 1 156 ? 1.452 46.406 -6.023 1 41.97 156 ALA B CA 1
ATOM 2530 C C . ALA B 1 156 ? 0.777 46.375 -7.391 1 41.97 156 ALA B C 1
ATOM 2532 O O . ALA B 1 156 ? -0.005 45.469 -7.688 1 41.97 156 ALA B O 1
#

pLDDT: mean 81.16, std 22.76, range [32.91, 98.44]

Organism: Phytophthora sojae (strain P6497) (NCBI:txid1094619)

Solvent-accessible surface area (backbone atoms only — not comparable to full-atom values): 17823 Å² total; per-residue (Å²): 129,61,64,65,52,49,50,50,47,49,52,46,48,54,50,25,66,76,41,51,83,48,51,76,52,69,73,77,77,72,80,74,72,42,70,42,79,43,85,94,51,28,26,31,30,59,51,42,49,59,52,24,58,74,49,54,45,59,61,66,61,54,48,51,44,52,29,32,74,69,59,46,56,67,48,68,48,98,83,48,21,36,38,33,58,36,86,75,57,55,70,60,54,45,53,52,49,49,51,47,37,61,63,65,30,35,31,88,85,63,56,45,55,58,29,42,70,44,67,38,84,84,80,65,42,36,30,36,37,28,74,82,76,65,26,31,36,68,43,84,77,79,64,77,56,73,72,64,68,48,73,68,60,71,76,98,130,63,64,63,53,49,51,50,46,49,52,46,47,54,50,28,66,76,44,51,80,48,52,76,52,68,72,76,76,72,79,74,72,42,70,43,79,43,84,94,52,27,26,31,31,59,52,42,48,59,51,24,56,74,48,56,45,60,61,64,60,54,48,49,45,52,30,34,73,68,62,48,57,67,47,67,48,95,82,48,21,37,38,34,59,37,85,76,57,56,68,60,53,44,52,51,49,49,52,46,38,59,63,66,32,34,30,88,86,64,56,45,55,60,29,41,71,44,70,39,84,84,81,66,42,37,31,36,38,28,73,82,78,65,28,30,36,70,42,82,78,77,63,77,57,73,73,64,69,47,74,68,60,70,75,98